Protein AF-0000000087603725 (afdb_homodimer)

Radius of gyration: 31.53 Å; Cα contacts (8 Å, |Δi|>4): 257; chains: 2; bounding box: 58×108×64 Å

Nearest PDB structures (foldseek):
  5szi-assembly1_B  TM=9.537E-01  e=6.091E-03  Homo sapiens
  8qhv-assembly1_0  TM=7.773E-01  e=5.804E+00  Synechocystis sp. PCC 6803
  6zvr-assembly1_C  TM=6.886E-01  e=6.151E+00  Nostoc punctiforme
  8qbr-assembly1_A  TM=5.028E-01  e=5.804E+00  Nostoc punctiforme
  7o40-assembly1_F  TM=4.205E-01  e=6.909E+00  Synechocystis sp. PCC 6803 substr. Kazusa

Solvent-accessible surface area (backbone atoms only — not comparable to full-atom values): 21098 Å² total; per-residue (Å²): 70,57,61,61,72,80,72,57,74,73,56,86,61,66,76,61,80,58,85,64,72,57,81,43,80,45,62,90,81,66,46,65,66,55,46,50,51,50,49,52,47,50,52,51,49,49,51,52,48,54,52,35,51,50,51,47,50,53,38,47,52,38,44,52,49,27,52,52,44,38,53,48,47,54,55,41,49,63,56,66,70,45,56,75,89,78,52,48,72,67,53,55,51,50,46,52,52,45,52,51,53,43,50,52,51,51,51,52,48,48,50,50,54,51,49,52,52,52,49,50,52,52,51,53,50,50,51,51,53,50,53,53,52,56,59,68,68,52,72,79,73,76,57,74,80,71,72,84,67,82,76,65,82,74,69,79,76,69,72,74,61,81,64,38,57,51,60,36,40,52,41,18,72,76,62,73,16,59,29,58,69,124,73,54,60,60,72,81,72,58,75,72,57,86,59,66,76,60,80,59,85,65,72,57,81,42,78,46,61,90,83,67,46,66,66,56,46,51,50,49,49,51,45,50,51,51,50,50,52,51,47,53,52,38,51,50,50,47,50,52,37,47,51,38,44,53,50,27,51,51,45,39,54,50,49,54,56,41,48,62,58,67,70,46,55,75,87,76,53,48,73,67,51,55,51,50,47,52,51,46,52,50,52,44,51,53,51,52,52,53,49,48,51,49,54,51,48,52,52,52,51,52,53,51,52,52,51,49,52,51,54,50,52,53,50,54,60,69,70,49,72,78,72,79,59,78,83,74,73,84,67,82,76,64,80,74,70,80,76,69,71,74,62,80,66,35,64,48,61,37,39,53,41,19,72,77,60,72,17,58,29,57,71,125

InterPro domains:
  IPR022735 bMERB domain [PF12130] (33-130)
  IPR022735 bMERB domain [PS51848] (1-132)
  IPR022735 bMERB domain [SM01203] (7-132)
  IPR040127 BMERB domain-containing protein 1 [PTHR22704] (13-182)

Foldseek 3Di:
DCQVPCPPPPPPPPVPVPPDDDDDSDDPPADPVNVVVVVVLVVVLVVLQVLQVVVVVLVVLLVVLVVVLVVLVVVLVVLVPDPPVRDDPVSVVVNVVSVVVSVVSVVVNVVSVVVNVVSVVVVVVVVVVVVVVVVVPPPPPVPPPCPPDDCPPPPDPPPPPPCPPHRQCVSCPSVVDRPRPD/DCQVPCPPPPPPPPVPVPPDDDDDSDDPPADPVNVVVVVVLVVVLVVLQVLQVVVVVLVVLLVVLVVVLVVLVVVLCVLVVDPPVRHDPVSVVVNVVSVVVSVVSVVVNVVSVVVNVVSVVVVVVVVVVVVVVVVVPPPPPVPPPPPPPDPPPPPDPPPPPPCPVGGQCVSCPSNVDRPRPD

Secondary structure (DSSP, 8-state):
----S------S-------PPPPPSS-TT--HHHHHHHHHHHHHHHHHHHHHHHHHHHHHHHHHHHHHHHHHHHHHHHHHTS-GGG--HHHHHHHHHHHHHHHHHHHHHHHHHHHHHHHHHHHHHHHHHHHHHHHHHS-TT-------------------------GGGGHHHHSS------/----S------S-------PPPPPSS-TT--HHHHHHHHHHHHHHHHHHHHHHHHHHHHHHHHHHHHHHHHHHHHHHHHHTS-GGG--HHHHHHHHHHHHHHHHHHHHHHHHHHHHHHHHHHHHHHHHHHHHHHHHHS-TT-------------------------GGGGHHHHSS------

Sequence (364 aa):
MVFCPTFRKTKSLAVSLSEDDVVSMADSTITVDDIEGELFKIERIRDVLVRRESELRYMMDDIQLCKEITRLKKELHKLVSIPDNDKSNDDRQKEEELLQQIQKLVETRDFLVDDVEFERLREKEEDKEMADFLKSKLPRNLKKTGMPTRRAPTRAQQTSSPITKTGLTLLKECCGFTCSIMMVFCPTFRKTKSLAVSLSEDDVVSMADSTITVDDIEGELFKIERIRDVLVRRESELRYMMDDIQLCKEITRLKKELHKLVSIPDNDKSNDDRQKEEELLQQIQKLVETRDFLVDDVEFERLREKEEDKEMADFLKSKLPRNLKKTGMPTRRAPTRAQQTSSPITKTGLTLLKECCGFTCSIM

Organism: Neolamprologus brichardi (NCBI:txid32507)

Structure (mmCIF, N/CA/C/O backbone):
data_AF-0000000087603725-model_v1
#
loop_
_entity.id
_entity.type
_entity.pdbx_description
1 polymer 'Phosphoinositide-3-kinase, regulatory subunit 6a'
#
loop_
_atom_site.group_PDB
_atom_site.id
_atom_site.type_symbol
_atom_site.label_atom_id
_atom_site.label_alt_id
_atom_site.label_comp_id
_atom_site.label_asym_id
_atom_site.label_entity_id
_atom_site.label_seq_id
_atom_site.pdbx_PDB_ins_code
_atom_site.Cartn_x
_atom_site.Cartn_y
_atom_site.Cartn_z
_atom_site.occupancy
_atom_site.B_iso_or_equiv
_atom_site.auth_seq_id
_atom_site.auth_comp_id
_atom_site.auth_asym_id
_atom_site.auth_atom_id
_atom_site.pdbx_PDB_model_num
ATOM 1 N N . MET A 1 1 ? 10.562 -7.113 -15.094 1 24.16 1 MET A N 1
ATOM 2 C CA . MET A 1 1 ? 9.555 -8.156 -15.234 1 24.16 1 MET A CA 1
ATOM 3 C C . MET A 1 1 ? 9.867 -9.078 -16.406 1 24.16 1 MET A C 1
ATOM 5 O O . MET A 1 1 ? 9.883 -8.633 -17.562 1 24.16 1 MET A O 1
ATOM 9 N N . VAL A 1 2 ? 10.891 -9.797 -16.25 1 29.77 2 VAL A N 1
ATOM 10 C CA . VAL A 1 2 ? 11.109 -10.656 -17.422 1 29.77 2 VAL A CA 1
ATOM 11 C C . VAL A 1 2 ? 9.805 -11.328 -17.812 1 29.77 2 VAL A C 1
ATOM 13 O O . VAL A 1 2 ? 9.266 -12.148 -17.078 1 29.77 2 VAL A O 1
ATOM 16 N N . PHE A 1 3 ? 8.852 -10.453 -18.141 1 34.34 3 PHE A N 1
ATOM 17 C CA . PHE A 1 3 ? 7.754 -11.148 -18.797 1 34.34 3 PHE A CA 1
ATOM 18 C C . PHE A 1 3 ? 8.273 -12.18 -19.797 1 34.34 3 PHE A C 1
ATOM 20 O O . PHE A 1 3 ? 9.156 -11.875 -20.609 1 34.34 3 PHE A O 1
ATOM 27 N N . CYS A 1 4 ? 8.625 -13.219 -19.281 1 34.03 4 CYS A N 1
ATOM 28 C CA . CYS A 1 4 ? 8.891 -14.25 -20.281 1 34.03 4 CYS A CA 1
ATOM 29 C C . CYS A 1 4 ? 8.18 -13.945 -21.594 1 34.03 4 CYS A C 1
ATOM 31 O O . CYS A 1 4 ? 7.004 -13.57 -21.594 1 34.03 4 CYS A O 1
ATOM 33 N N . PRO A 1 5 ? 8.984 -13.484 -22.703 1 35 5 PRO A N 1
ATOM 34 C CA . PRO A 1 5 ? 8.359 -13.367 -24.016 1 35 5 PRO A CA 1
ATOM 35 C C . PRO A 1 5 ? 7 -14.055 -24.094 1 35 5 PRO A C 1
ATOM 37 O O . PRO A 1 5 ? 6.578 -14.703 -23.125 1 35 5 PRO A O 1
ATOM 40 N N . THR A 1 6 ? 6.785 -14.867 -25.328 1 35.81 6 THR A N 1
ATOM 41 C CA . THR A 1 6 ? 5.695 -15.539 -26.016 1 35.81 6 THR A CA 1
ATOM 42 C C . THR A 1 6 ? 5.043 -16.578 -25.109 1 35.81 6 THR A C 1
ATOM 44 O O . THR A 1 6 ? 5.594 -17.672 -24.906 1 35.81 6 THR A O 1
ATOM 47 N N . PHE A 1 7 ? 4.777 -16.25 -23.953 1 41.78 7 PHE A N 1
ATOM 48 C CA . PHE A 1 7 ? 3.812 -17.188 -23.391 1 41.78 7 PHE A CA 1
ATOM 49 C C . PHE A 1 7 ? 2.83 -17.656 -24.453 1 41.78 7 PHE A C 1
ATOM 51 O O . PHE A 1 7 ? 1.936 -16.906 -24.844 1 41.78 7 PHE A O 1
ATOM 58 N N . ARG A 1 8 ? 3.4 -17.984 -25.547 1 35.56 8 ARG A N 1
ATOM 59 C CA . ARG A 1 8 ? 2.578 -18.578 -26.594 1 35.56 8 ARG A CA 1
ATOM 60 C C . ARG A 1 8 ? 1.355 -19.266 -26 1 35.56 8 ARG A C 1
ATOM 62 O O . ARG A 1 8 ? 1.44 -19.891 -24.938 1 35.56 8 ARG A O 1
ATOM 69 N N . LYS A 1 9 ? 0.173 -18.625 -26.203 1 40.72 9 LYS A N 1
ATOM 70 C CA . LYS A 1 9 ? -1.062 -19.406 -26.234 1 40.72 9 LYS A CA 1
ATOM 71 C C . LYS A 1 9 ? -0.769 -20.891 -26.422 1 40.72 9 LYS A C 1
ATOM 73 O O . LYS A 1 9 ? -0.28 -21.312 -27.469 1 40.72 9 LYS A O 1
ATOM 78 N N . THR A 1 10 ? -0.183 -21.562 -25.578 1 38.34 10 THR A N 1
ATOM 79 C CA . THR A 1 10 ? -0.419 -23 -25.766 1 38.34 10 THR A CA 1
ATOM 80 C C . THR A 1 10 ? -1.845 -23.25 -26.234 1 38.34 10 THR A C 1
ATOM 82 O O . THR A 1 10 ? -2.783 -23.266 -25.438 1 38.34 10 THR A O 1
ATOM 85 N N . LYS A 1 11 ? -2.391 -22.453 -27.234 1 38.5 11 LYS A N 1
ATOM 86 C CA . LYS A 1 11 ? -3.588 -23 -27.875 1 38.5 11 LYS A CA 1
ATOM 87 C C . LYS A 1 11 ? -3.65 -24.516 -27.719 1 38.5 11 LYS A C 1
ATOM 89 O O . LYS A 1 11 ? -2.688 -25.141 -27.266 1 38.5 11 LYS A O 1
ATOM 94 N N . SER A 1 12 ? -4.254 -25.234 -28.891 1 33.41 12 SER A N 1
ATOM 95 C CA . SER A 1 12 ? -4.633 -26.609 -29.141 1 33.41 12 SER A CA 1
ATOM 96 C C . SER A 1 12 ? -3.461 -27.562 -28.906 1 33.41 12 SER A C 1
ATOM 98 O O . SER A 1 12 ? -2.869 -28.078 -29.859 1 33.41 12 SER A O 1
ATOM 100 N N . LEU A 1 13 ? -2.473 -27.203 -28.344 1 36.53 13 LEU A N 1
ATOM 101 C CA . LEU A 1 13 ? -1.409 -28.203 -28.312 1 36.53 13 LEU A CA 1
ATOM 102 C C . LEU A 1 13 ? -1.958 -29.578 -27.938 1 36.53 13 LEU A C 1
ATOM 104 O O . LEU A 1 13 ? -2.674 -29.703 -26.953 1 36.53 13 LEU A O 1
ATOM 108 N N . ALA A 1 14 ? -2.141 -30.453 -28.844 1 40.38 14 ALA A N 1
ATOM 109 C CA . ALA A 1 14 ? -1.984 -31.891 -28.609 1 40.38 14 ALA A CA 1
ATOM 110 C C . ALA A 1 14 ? -1.192 -32.156 -27.344 1 40.38 14 ALA A C 1
ATOM 112 O O . ALA A 1 14 ? -0.082 -31.641 -27.172 1 40.38 14 ALA A O 1
ATOM 113 N N . VAL A 1 15 ? -1.871 -32.031 -26.125 1 49.88 15 VAL A N 1
ATOM 114 C CA . VAL A 1 15 ? -1.183 -32.625 -24.984 1 49.88 15 VAL A CA 1
ATOM 115 C C . VAL A 1 15 ? 0.012 -33.438 -25.484 1 49.88 15 VAL A C 1
ATOM 117 O O . VAL A 1 15 ? -0.159 -34.5 -26.078 1 49.88 15 VAL A O 1
ATOM 120 N N . SER A 1 16 ? 0.858 -32.781 -26.344 1 47.28 16 SER A N 1
ATOM 121 C CA . SER A 1 16 ? 2.014 -33.625 -26.672 1 47.28 16 SER A CA 1
ATOM 122 C C . SER A 1 16 ? 2.41 -34.5 -25.484 1 47.28 16 SER A C 1
ATOM 124 O O . SER A 1 16 ? 2.596 -34 -24.375 1 47.28 16 SER A O 1
ATOM 126 N N . LEU A 1 17 ? 1.828 -35.562 -25.406 1 52.41 17 LEU A N 1
ATOM 127 C CA . LEU A 1 17 ? 2.166 -36.625 -24.469 1 52.41 17 LEU A CA 1
ATOM 128 C C . LEU A 1 17 ? 3.652 -36.594 -24.141 1 52.41 17 LEU A C 1
ATOM 130 O O . LEU A 1 17 ? 4.203 -37.625 -23.688 1 52.41 17 LEU A O 1
ATOM 134 N N . SER A 1 18 ? 4.352 -35.5 -24.734 1 52.53 18 SER A N 1
ATOM 135 C CA . SER A 1 18 ? 5.758 -35.594 -24.359 1 52.53 18 SER A CA 1
ATOM 136 C C . SER A 1 18 ? 5.941 -35.375 -22.859 1 52.53 18 SER A C 1
ATOM 138 O O . SER A 1 18 ? 5.145 -34.656 -22.234 1 52.53 18 SER A O 1
ATOM 140 N N . GLU A 1 19 ? 6.582 -36.281 -22.156 1 52.47 19 GLU A N 1
ATOM 141 C CA . GLU A 1 19 ? 6.973 -36.281 -20.75 1 52.47 19 GLU A CA 1
ATOM 142 C C . GLU A 1 19 ? 7.562 -34.938 -20.344 1 52.47 19 GLU A C 1
ATOM 144 O O . GLU A 1 19 ? 8.031 -34.781 -19.219 1 52.47 19 GLU A O 1
ATOM 149 N N . ASP A 1 20 ? 7.578 -34.031 -21.312 1 56.91 20 ASP A N 1
ATOM 150 C CA . ASP A 1 20 ? 8.383 -32.875 -20.969 1 56.91 20 ASP A CA 1
ATOM 151 C C . ASP A 1 20 ? 7.672 -32 -19.938 1 56.91 20 ASP A C 1
ATOM 153 O O . ASP A 1 20 ? 6.441 -31.922 -19.922 1 56.91 20 ASP A O 1
ATOM 157 N N . ASP A 1 21 ? 8.406 -31.641 -18.891 1 59.25 21 ASP A N 1
ATOM 158 C CA . ASP A 1 21 ? 8.023 -30.781 -17.781 1 59.25 21 ASP A CA 1
ATOM 159 C C . ASP A 1 21 ? 7.449 -29.453 -18.281 1 59.25 21 ASP A C 1
ATOM 161 O O . ASP A 1 21 ? 7.949 -28.891 -19.25 1 59.25 21 ASP A O 1
ATOM 165 N N . VAL A 1 22 ? 6.195 -29.172 -18 1 67.94 22 VAL A N 1
ATOM 166 C CA . VAL A 1 22 ? 5.59 -27.875 -18.297 1 67.94 22 VAL A CA 1
ATOM 167 C C . VAL A 1 22 ? 6.402 -26.75 -17.656 1 67.94 22 VAL A C 1
ATOM 169 O O . VAL A 1 22 ? 6.672 -26.797 -16.453 1 67.94 22 VAL A O 1
ATOM 172 N N . VAL A 1 23 ? 6.992 -25.797 -18.469 1 67.81 23 VAL A N 1
ATOM 173 C CA . VAL A 1 23 ? 7.84 -24.703 -17.984 1 67.81 23 VAL A CA 1
ATOM 174 C C . VAL A 1 23 ? 6.969 -23.578 -17.438 1 67.81 23 VAL A C 1
ATOM 176 O O . VAL A 1 23 ? 6.039 -23.125 -18.109 1 67.81 23 VAL A O 1
ATOM 179 N N . SER A 1 24 ? 7.121 -23.25 -16.234 1 72.25 24 SER A N 1
ATOM 180 C CA . SER A 1 24 ? 6.387 -22.203 -15.539 1 72.25 24 SER A CA 1
ATOM 181 C C . SER A 1 24 ? 6.816 -20.812 -16.016 1 72.25 24 SER A C 1
ATOM 183 O O . SER A 1 24 ? 7.895 -20.656 -16.594 1 72.25 24 SER A O 1
ATOM 185 N N . MET A 1 25 ? 5.855 -19.797 -15.969 1 70.62 25 MET A N 1
ATOM 186 C CA . MET A 1 25 ? 6.133 -18.391 -16.234 1 70.62 25 MET A CA 1
ATOM 187 C C . MET A 1 25 ? 7.297 -17.891 -15.383 1 70.62 25 MET A C 1
ATOM 189 O O . MET A 1 25 ? 8 -16.953 -15.773 1 70.62 25 MET A O 1
ATOM 193 N N . ALA A 1 26 ? 7.496 -18.5 -14.219 1 68.31 26 ALA A N 1
ATOM 194 C CA . ALA A 1 26 ? 8.594 -18.141 -13.328 1 68.31 26 ALA A CA 1
ATOM 195 C C . ALA A 1 26 ? 9.914 -18.719 -13.82 1 68.31 26 ALA A C 1
ATOM 197 O O . ALA A 1 26 ? 9.93 -19.703 -14.562 1 68.31 26 ALA A O 1
ATOM 198 N N . ASP A 1 27 ? 11.008 -17.859 -13.625 1 65.19 27 ASP A N 1
ATOM 199 C CA . ASP A 1 27 ? 12.328 -18.453 -13.836 1 65.19 27 ASP A CA 1
ATOM 200 C C . ASP A 1 27 ? 12.43 -19.828 -13.156 1 65.19 27 ASP A C 1
ATOM 202 O O . ASP A 1 27 ? 11.828 -20.047 -12.109 1 65.19 27 ASP A O 1
ATOM 206 N N . SER A 1 28 ? 12.992 -20.703 -13.805 1 70.06 28 SER A N 1
ATOM 207 C CA . SER A 1 28 ? 13.047 -22.094 -13.383 1 70.06 28 SER A CA 1
ATOM 208 C C . SER A 1 28 ? 13.625 -22.219 -11.984 1 70.06 28 SER A C 1
ATOM 210 O O . SER A 1 28 ? 13.391 -23.219 -11.297 1 70.06 28 SER A O 1
ATOM 212 N N . THR A 1 29 ? 14.258 -21.172 -11.461 1 78.5 29 THR A N 1
ATOM 213 C CA . THR A 1 29 ? 14.945 -21.312 -10.18 1 78.5 29 THR A CA 1
ATOM 214 C C . THR A 1 29 ? 14.094 -20.719 -9.055 1 78.5 29 THR A C 1
ATOM 216 O O . THR A 1 29 ? 14.375 -20.953 -7.875 1 78.5 29 THR A O 1
ATOM 219 N N . ILE A 1 30 ? 12.992 -20.109 -9.391 1 80.56 30 ILE A N 1
ATOM 220 C CA . ILE A 1 30 ? 12.195 -19.453 -8.352 1 80.56 30 ILE A CA 1
ATOM 221 C C . ILE A 1 30 ? 11.234 -20.453 -7.73 1 80.56 30 ILE A C 1
ATOM 223 O O . ILE A 1 30 ? 10.516 -21.172 -8.445 1 80.56 30 ILE A O 1
ATOM 227 N N . THR A 1 31 ? 11.289 -20.578 -6.445 1 88.94 31 THR A N 1
ATOM 228 C CA . THR A 1 31 ? 10.406 -21.5 -5.73 1 88.94 31 THR A CA 1
ATOM 229 C C . THR A 1 31 ? 9.227 -20.75 -5.121 1 88.94 31 THR A C 1
ATOM 231 O O . THR A 1 31 ? 9.242 -19.516 -5.043 1 88.94 31 THR A O 1
ATOM 234 N N . VAL A 1 32 ? 8.289 -21.5 -4.68 1 89.69 32 VAL A N 1
ATOM 235 C CA . VAL A 1 32 ? 7.129 -20.922 -4.012 1 89.69 32 VAL A CA 1
ATOM 236 C C . VAL A 1 32 ? 7.566 -20.219 -2.727 1 89.69 32 VAL A C 1
ATOM 238 O O . VAL A 1 32 ? 7.059 -19.156 -2.393 1 89.69 32 VAL A O 1
ATOM 241 N N . ASP A 1 33 ? 8.523 -20.844 -2.146 1 88.69 33 ASP A N 1
ATOM 242 C CA . ASP A 1 33 ? 9.039 -20.25 -0.914 1 88.69 33 ASP A CA 1
ATOM 243 C C . ASP A 1 33 ? 9.664 -18.875 -1.18 1 88.69 33 ASP A C 1
ATOM 245 O O . ASP A 1 33 ? 9.523 -17.953 -0.375 1 88.69 33 ASP A O 1
ATOM 249 N N . ASP A 1 34 ? 10.336 -18.828 -2.227 1 84 34 ASP A N 1
ATOM 250 C CA . ASP A 1 34 ? 10.922 -17.547 -2.615 1 84 34 ASP A CA 1
ATOM 251 C C . ASP A 1 34 ? 9.844 -16.5 -2.838 1 84 34 ASP A C 1
ATOM 253 O O . ASP A 1 34 ? 9.984 -15.344 -2.404 1 84 34 ASP A O 1
ATOM 257 N N . ILE A 1 35 ? 8.812 -16.875 -3.498 1 90.56 35 ILE A N 1
ATOM 258 C CA . ILE A 1 35 ? 7.715 -15.969 -3.816 1 90.56 35 ILE A CA 1
ATOM 259 C C . ILE A 1 35 ? 7.031 -15.516 -2.529 1 90.56 35 ILE A C 1
ATOM 261 O O . ILE A 1 35 ? 6.766 -14.328 -2.348 1 90.56 35 ILE A O 1
ATOM 265 N N . GLU A 1 36 ? 6.824 -16.469 -1.629 1 91.31 36 GLU A N 1
ATOM 266 C CA . GLU A 1 36 ? 6.203 -16.141 -0.347 1 91.31 36 GLU A CA 1
ATOM 267 C C . GLU A 1 36 ? 7.07 -15.188 0.464 1 91.31 36 GLU A C 1
ATOM 269 O O . GLU A 1 36 ? 6.555 -14.305 1.147 1 91.31 36 GLU A O 1
ATOM 274 N N . GLY A 1 37 ? 8.344 -15.445 0.374 1 83.38 37 GLY A N 1
ATOM 275 C CA . GLY A 1 37 ? 9.25 -14.523 1.033 1 83.38 37 GLY A CA 1
ATOM 276 C C . GLY A 1 37 ? 9.148 -13.102 0.501 1 83.38 37 GLY A C 1
ATOM 277 O O . GLY A 1 37 ? 9.117 -12.148 1.276 1 83.38 37 GLY A O 1
ATOM 278 N N . GLU A 1 38 ? 9.086 -13.016 -0.715 1 83.56 38 GLU A N 1
ATOM 279 C CA . GLU A 1 38 ? 8.961 -11.703 -1.327 1 83.56 38 GLU A CA 1
ATOM 280 C C . GLU A 1 38 ? 7.617 -11.062 -0.982 1 83.56 38 GLU A C 1
ATOM 282 O O . GLU A 1 38 ? 7.543 -9.852 -0.733 1 83.56 38 GLU A O 1
ATOM 287 N N . LEU A 1 39 ? 6.613 -11.844 -0.953 1 89.38 39 LEU A N 1
ATOM 288 C CA . LEU A 1 39 ? 5.289 -11.344 -0.594 1 89.38 39 LEU A CA 1
ATOM 289 C C . LEU A 1 39 ? 5.27 -10.836 0.843 1 89.38 39 LEU A C 1
ATOM 291 O O . LEU A 1 39 ? 4.633 -9.82 1.139 1 89.38 39 LEU A O 1
ATOM 295 N N . PHE A 1 40 ? 5.973 -11.531 1.633 1 85.81 40 PHE A N 1
ATOM 296 C CA . PHE A 1 40 ? 6.078 -11.102 3.023 1 85.81 40 PHE A CA 1
ATOM 297 C C . PHE A 1 40 ? 6.762 -9.742 3.123 1 85.81 40 PHE A C 1
ATOM 299 O O . PHE A 1 40 ? 6.312 -8.875 3.873 1 85.81 40 PHE A O 1
ATOM 306 N N . LYS A 1 41 ? 7.762 -9.594 2.389 1 83.19 41 LYS A N 1
ATOM 307 C CA . LYS A 1 41 ? 8.461 -8.312 2.379 1 83.19 41 LYS A CA 1
ATOM 308 C C . LYS A 1 41 ? 7.559 -7.199 1.866 1 83.19 41 LYS A C 1
ATOM 310 O O . LYS A 1 41 ? 7.555 -6.094 2.414 1 83.19 41 LYS A O 1
ATOM 315 N N . ILE A 1 42 ? 6.863 -7.453 0.804 1 84.75 42 ILE A N 1
ATOM 316 C CA . ILE A 1 42 ? 5.949 -6.477 0.231 1 84.75 42 ILE A CA 1
ATOM 317 C C . ILE A 1 42 ? 4.922 -6.055 1.281 1 84.75 42 ILE A C 1
ATOM 319 O O . ILE A 1 42 ? 4.645 -4.863 1.445 1 84.75 42 ILE A O 1
ATOM 323 N N . GLU A 1 43 ? 4.441 -7.012 2.035 1 88.12 43 GLU A N 1
ATOM 324 C CA . GLU A 1 43 ? 3.461 -6.719 3.076 1 88.12 43 GLU A CA 1
ATOM 325 C C . GLU A 1 43 ? 4.055 -5.824 4.16 1 88.12 43 GLU A C 1
ATOM 327 O O . GLU A 1 43 ? 3.396 -4.898 4.637 1 88.12 43 GLU A O 1
ATOM 332 N N . ARG A 1 44 ? 5.219 -6.062 4.488 1 83.44 44 ARG A N 1
ATOM 333 C CA . ARG A 1 44 ? 5.875 -5.25 5.508 1 83.44 44 ARG A CA 1
ATOM 334 C C . ARG A 1 44 ? 6.07 -3.818 5.023 1 83.44 44 ARG A C 1
ATOM 336 O O . ARG A 1 44 ? 5.84 -2.867 5.773 1 83.44 44 ARG A O 1
ATOM 343 N N . ILE A 1 45 ? 6.527 -3.756 3.828 1 84.06 45 ILE A N 1
ATOM 344 C CA . ILE A 1 45 ? 6.734 -2.428 3.266 1 84.06 45 ILE A CA 1
ATOM 345 C C . ILE A 1 45 ? 5.406 -1.682 3.191 1 84.06 45 ILE A C 1
ATOM 347 O O . ILE A 1 45 ? 5.336 -0.493 3.51 1 84.06 45 ILE A O 1
ATOM 351 N N . ARG A 1 46 ? 4.41 -2.363 2.783 1 88.81 46 ARG A N 1
ATOM 352 C CA . ARG A 1 46 ? 3.084 -1.759 2.709 1 88.81 46 ARG A CA 1
ATOM 353 C C . ARG A 1 46 ? 2.65 -1.221 4.07 1 88.81 46 ARG A C 1
ATOM 355 O O . ARG A 1 46 ? 2.088 -0.128 4.16 1 88.81 46 ARG A O 1
ATOM 362 N N . ASP A 1 47 ? 2.928 -1.979 5.074 1 86.25 47 ASP A N 1
ATOM 363 C CA . ASP A 1 47 ? 2.568 -1.557 6.426 1 86.25 47 ASP A CA 1
ATOM 364 C C . ASP A 1 47 ? 3.287 -0.265 6.809 1 86.25 47 ASP A C 1
ATOM 366 O O . ASP A 1 47 ? 2.68 0.648 7.367 1 86.25 47 ASP A O 1
ATOM 370 N N . VAL A 1 48 ? 4.48 -0.214 6.496 1 84.44 48 VAL A N 1
ATOM 371 C CA . VAL A 1 48 ? 5.281 0.963 6.82 1 84.44 48 VAL A CA 1
ATOM 372 C C . VAL A 1 48 ? 4.766 2.17 6.043 1 84.44 48 VAL A C 1
ATOM 374 O O . VAL A 1 48 ? 4.684 3.275 6.582 1 84.44 48 VAL A O 1
ATOM 377 N N . LEU A 1 49 ? 4.438 1.923 4.844 1 86.69 49 LEU A N 1
ATOM 378 C CA . LEU A 1 49 ? 3.941 3.016 4.012 1 86.69 49 LEU A CA 1
ATOM 379 C C . LEU A 1 49 ? 2.613 3.543 4.543 1 86.69 49 LEU A C 1
ATOM 381 O O . LEU A 1 49 ? 2.391 4.754 4.582 1 86.69 49 LEU A O 1
ATOM 385 N N . VAL A 1 50 ? 1.717 2.627 5 1 92.06 50 VAL A N 1
ATOM 386 C CA . VAL A 1 50 ? 0.429 3.021 5.562 1 92.06 50 VAL A CA 1
ATOM 387 C C . VAL A 1 50 ? 0.65 3.861 6.816 1 92.06 50 VAL A C 1
ATOM 389 O O . VAL A 1 50 ? -0.015 4.883 7.012 1 92.06 50 VAL A O 1
ATOM 392 N N . A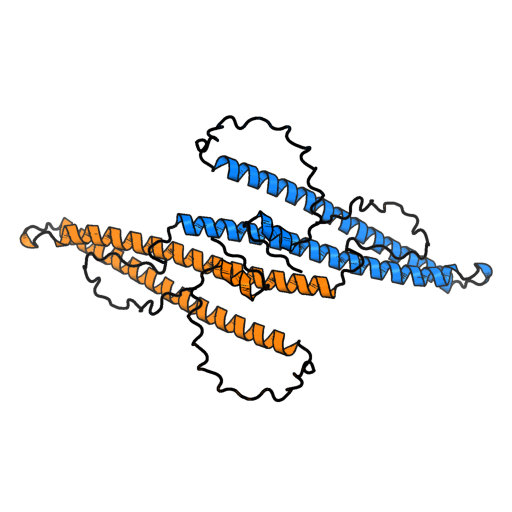RG A 1 51 ? 1.589 3.492 7.598 1 89.19 51 ARG A N 1
ATOM 393 C CA . ARG A 1 51 ? 1.912 4.223 8.82 1 89.19 51 ARG A CA 1
ATOM 394 C C . ARG A 1 51 ? 2.467 5.605 8.5 1 89.19 51 ARG A C 1
ATOM 396 O O . ARG A 1 51 ? 2.045 6.602 9.086 1 89.19 51 ARG A O 1
ATOM 403 N N . ARG A 1 52 ? 3.371 5.633 7.562 1 88.12 52 ARG A N 1
ATOM 404 C CA . ARG A 1 52 ? 3.957 6.91 7.172 1 88.12 52 ARG A CA 1
ATOM 405 C C . ARG A 1 52 ? 2.906 7.828 6.551 1 88.12 52 ARG A C 1
ATOM 407 O O . ARG A 1 52 ? 2.902 9.031 6.801 1 88.12 52 ARG A O 1
ATOM 414 N N . GLU A 1 53 ? 2.064 7.254 5.738 1 91.38 53 GLU A N 1
ATOM 415 C CA . GLU A 1 53 ? 0.98 8.031 5.145 1 91.38 53 GLU A CA 1
ATOM 416 C C . GLU A 1 53 ? 0.1 8.664 6.219 1 91.38 53 GLU A C 1
ATOM 418 O O . GLU A 1 53 ? -0.255 9.836 6.121 1 91.38 53 GLU A O 1
ATOM 423 N N . SER A 1 54 ? -0.196 7.859 7.184 1 91.81 54 SER A N 1
ATOM 424 C CA . SER A 1 54 ? -1.01 8.359 8.289 1 91.81 54 SER A CA 1
ATOM 425 C C . SER A 1 54 ? -0.304 9.492 9.023 1 91.81 54 SER A C 1
ATOM 427 O O . SER A 1 54 ? -0.919 10.516 9.336 1 91.81 54 SER A O 1
ATOM 429 N N . GLU A 1 55 ? 0.917 9.312 9.258 1 89.44 55 GLU A N 1
ATOM 430 C CA . GLU A 1 55 ? 1.713 10.336 9.93 1 89.44 55 GLU A CA 1
ATOM 431 C C . GLU A 1 55 ? 1.688 11.648 9.148 1 89.44 55 GLU A C 1
ATOM 433 O O . GLU A 1 55 ? 1.499 12.719 9.727 1 89.44 55 GLU A O 1
ATOM 438 N N . LEU A 1 56 ? 1.903 11.492 7.898 1 89.88 56 LEU A N 1
ATOM 439 C CA . LEU A 1 56 ? 1.93 12.672 7.039 1 89.88 56 LEU A CA 1
ATOM 440 C C . LEU A 1 56 ? 0.572 13.367 7.027 1 89.88 56 LEU A C 1
ATOM 442 O O . LEU A 1 56 ? 0.5 14.602 7.066 1 89.88 56 LEU A O 1
ATOM 446 N N . ARG A 1 57 ? -0.5 12.594 7.047 1 94.5 57 ARG A N 1
ATOM 447 C CA . ARG A 1 57 ? -1.841 13.172 7.07 1 94.5 57 ARG A CA 1
ATOM 448 C C . ARG A 1 57 ? -2.094 13.914 8.383 1 94.5 57 ARG A C 1
ATOM 450 O O . ARG A 1 57 ? -2.678 15 8.383 1 94.5 57 ARG A O 1
ATOM 457 N N . TYR A 1 58 ? -1.666 13.297 9.461 1 92.31 58 TYR A N 1
ATOM 458 C CA . TYR A 1 58 ? -1.769 13.969 10.75 1 92.31 58 TYR A CA 1
ATOM 459 C C . TYR A 1 58 ? -0.977 15.273 10.758 1 92.31 58 TYR A C 1
ATOM 461 O O . TYR A 1 58 ? -1.436 16.281 11.289 1 92.31 58 TYR A O 1
ATOM 469 N N . MET A 1 59 ? 0.206 15.242 10.148 1 89.69 59 MET A N 1
ATOM 470 C CA . MET A 1 59 ? 1.049 16.438 10.086 1 89.69 59 MET A CA 1
ATOM 471 C C . MET A 1 59 ? 0.377 17.531 9.273 1 89.69 59 MET A C 1
ATOM 473 O O . MET A 1 59 ? 0.405 18.703 9.656 1 89.69 59 MET A O 1
ATOM 477 N N . MET A 1 60 ? -0.209 17.125 8.203 1 92.81 60 MET A N 1
ATOM 478 C CA . MET A 1 60 ? -0.906 18.094 7.348 1 92.81 60 MET A CA 1
ATOM 479 C C . MET A 1 60 ? -2.039 18.766 8.109 1 92.81 60 MET A C 1
ATOM 481 O O . MET A 1 60 ? -2.148 20 8.094 1 92.81 60 MET A O 1
ATOM 485 N N . ASP A 1 61 ? -2.842 17.969 8.781 1 94.38 61 ASP A N 1
ATOM 486 C CA . ASP A 1 61 ? -3.961 18.516 9.555 1 94.38 61 ASP A CA 1
ATOM 487 C C . ASP A 1 61 ? -3.473 19.438 10.664 1 94.38 61 ASP A C 1
ATOM 489 O O . ASP A 1 61 ? -4.047 20.5 10.883 1 94.38 61 ASP A O 1
ATOM 493 N N . ASP A 1 62 ? -2.42 19.094 11.32 1 92.56 62 ASP A N 1
ATOM 494 C CA . ASP A 1 62 ? -1.866 19.906 12.398 1 92.56 62 ASP A CA 1
ATOM 495 C C . ASP A 1 62 ? -1.399 21.266 11.883 1 92.56 62 ASP A C 1
ATOM 497 O O . ASP A 1 62 ? -1.658 22.297 12.508 1 92.56 62 ASP A O 1
ATOM 501 N N . ILE A 1 63 ? -0.66 21.219 10.812 1 91.94 63 ILE A N 1
ATOM 502 C CA . ILE A 1 63 ? -0.164 22.453 10.227 1 91.94 63 ILE A CA 1
ATOM 503 C C . ILE A 1 63 ? -1.335 23.391 9.914 1 91.94 63 ILE A C 1
ATOM 505 O O . ILE A 1 63 ? -1.291 24.578 10.234 1 91.94 63 ILE A O 1
ATOM 509 N N . GLN A 1 64 ? -2.377 22.781 9.367 1 93.25 64 GLN A N 1
ATOM 510 C CA . GLN A 1 64 ? -3.539 23.594 9 1 93.25 64 GLN A CA 1
ATOM 511 C C . GLN A 1 64 ? -4.227 24.156 10.234 1 93.25 64 GLN A C 1
ATOM 513 O O . GLN A 1 64 ? -4.602 25.344 10.25 1 93.25 64 GLN A O 1
ATOM 518 N N . LEU A 1 65 ? -4.352 23.344 11.219 1 92.5 65 LEU A N 1
ATOM 519 C CA . LEU A 1 65 ? -4.949 23.812 12.469 1 92.5 65 LEU A CA 1
ATOM 520 C C . LEU A 1 65 ? -4.102 24.906 13.102 1 92.5 65 LEU A C 1
ATOM 522 O O . LEU A 1 65 ? -4.629 25.922 13.547 1 92.5 65 LEU A O 1
ATOM 526 N N . CYS A 1 66 ? -2.803 24.734 13.109 1 88.62 66 CYS A N 1
ATOM 527 C CA . CYS A 1 66 ? -1.9 25.734 13.688 1 88.62 66 CYS A CA 1
ATOM 528 C C . CYS A 1 66 ? -1.998 27.047 12.938 1 88.62 66 CYS A C 1
ATOM 530 O O . CYS A 1 66 ? -2.025 28.125 13.555 1 88.62 66 CYS A O 1
ATOM 532 N N . LYS A 1 67 ? -2.055 26.984 11.672 1 91.94 67 LYS A N 1
ATOM 533 C CA . LYS A 1 67 ? -2.188 28.188 10.859 1 91.94 67 LYS A CA 1
ATOM 534 C C . LYS A 1 67 ? -3.488 28.922 11.164 1 91.94 67 LYS A C 1
ATOM 536 O O . LYS A 1 67 ? -3.494 30.141 11.336 1 91.94 67 LYS A O 1
ATOM 541 N N . GLU A 1 68 ? -4.516 28.141 11.25 1 93.38 68 GLU A N 1
ATOM 542 C CA . GLU A 1 68 ? -5.816 28.75 11.516 1 93.38 68 GLU A CA 1
ATOM 543 C C . GLU A 1 68 ? -5.871 29.359 12.906 1 93.38 68 GLU A C 1
ATOM 545 O O . GLU A 1 68 ? -6.371 30.469 13.086 1 93.38 68 GLU A O 1
ATOM 550 N N . ILE A 1 69 ? -5.312 28.75 13.898 1 93 69 ILE A N 1
ATOM 551 C CA . ILE A 1 69 ? -5.281 29.25 15.266 1 93 69 ILE A CA 1
ATOM 552 C C . ILE A 1 69 ? -4.453 30.531 15.32 1 93 69 ILE A C 1
ATOM 554 O O . ILE A 1 69 ? -4.863 31.531 15.93 1 93 69 ILE A O 1
ATOM 558 N N . THR A 1 70 ? -3.324 30.547 14.625 1 91.62 70 THR A N 1
ATOM 559 C CA . THR A 1 70 ? -2.457 31.719 14.586 1 91.62 70 THR A CA 1
ATOM 560 C C . THR A 1 70 ? -3.178 32.906 13.953 1 91.62 70 THR A C 1
ATOM 562 O O . THR A 1 70 ? -3.096 34.031 14.461 1 91.62 70 THR A O 1
ATOM 565 N N . ARG A 1 71 ? -3.908 32.625 12.891 1 94.06 71 ARG A N 1
ATOM 566 C CA . ARG A 1 71 ? -4.66 33.656 12.211 1 94.06 71 ARG A CA 1
ATOM 567 C C . ARG A 1 71 ? -5.715 34.281 13.133 1 94.06 71 ARG A C 1
ATOM 569 O O . ARG A 1 71 ? -5.82 35.5 13.242 1 94.06 71 ARG A O 1
ATOM 576 N N . LEU A 1 72 ? -6.441 33.5 13.828 1 93.94 72 LEU A N 1
ATOM 577 C CA . LEU A 1 72 ? -7.496 33.969 14.719 1 93.94 72 LEU A CA 1
ATOM 578 C C . LEU A 1 72 ? -6.91 34.656 15.938 1 93.94 72 LEU A C 1
ATOM 580 O O . LEU A 1 72 ? -7.469 35.656 16.422 1 93.94 72 LEU A O 1
ATOM 584 N N . LYS A 1 73 ? -5.781 34.188 16.406 1 92.12 73 LYS A N 1
ATOM 585 C CA . LYS A 1 73 ? -5.105 34.844 17.531 1 92.12 73 LYS A CA 1
ATOM 586 C C . LYS A 1 73 ? -4.664 36.25 17.172 1 92.12 73 LYS A C 1
ATOM 588 O O . LYS A 1 73 ? -4.777 37.156 17.984 1 92.12 73 LYS A O 1
ATOM 593 N N . LYS A 1 74 ? -4.168 36.438 15.914 1 93.06 74 LYS A N 1
ATOM 594 C CA . LYS A 1 74 ? -3.77 37.75 15.453 1 93.06 74 LYS A CA 1
ATOM 595 C C . LYS A 1 74 ? -4.961 38.719 15.422 1 93.06 74 LYS A C 1
ATOM 597 O O . LYS A 1 74 ? -4.855 39.844 15.859 1 93.06 74 LYS A O 1
ATOM 602 N N . GLU A 1 75 ? -6.059 38.156 14.945 1 93.19 75 GLU A N 1
ATOM 603 C CA . GLU A 1 75 ? -7.273 38.969 14.906 1 93.19 75 GLU A CA 1
ATOM 604 C C . GLU A 1 75 ? -7.738 39.312 16.312 1 93.19 75 GLU A C 1
ATOM 606 O O . GLU A 1 75 ? -8.148 40.469 16.562 1 93.19 75 GLU A O 1
ATOM 611 N N . LEU A 1 76 ? -7.664 38.406 17.203 1 93.75 76 LEU A N 1
ATOM 612 C CA . LEU A 1 76 ? -8.055 38.625 18.578 1 93.75 76 LEU A CA 1
ATOM 613 C C . LEU A 1 76 ? -7.148 39.656 19.234 1 93.75 76 LEU A C 1
ATOM 615 O O . LEU A 1 76 ? -7.625 40.562 19.953 1 93.75 76 LEU A O 1
ATOM 619 N N . HIS A 1 77 ? -5.883 39.594 18.938 1 91.56 77 HIS A N 1
ATOM 620 C CA . HIS A 1 77 ? -4.914 40.5 19.531 1 91.56 77 HIS A CA 1
ATOM 621 C C . HIS A 1 77 ? -5.199 41.938 19.109 1 91.56 77 HIS A C 1
ATOM 623 O O . HIS A 1 77 ? -5.078 42.875 19.906 1 91.56 77 HIS A O 1
ATOM 629 N N . LYS A 1 78 ? -5.656 42.156 17.812 1 91.5 78 LYS A N 1
ATOM 630 C CA . LYS A 1 78 ? -6.012 43.469 17.344 1 91.5 78 LYS A CA 1
ATOM 631 C C . LYS A 1 78 ? -7.18 44.062 18.141 1 91.5 78 LYS A C 1
ATOM 633 O O . LYS A 1 78 ? -7.195 45.25 18.453 1 91.5 78 LYS A O 1
ATOM 638 N N . LEU A 1 79 ? -8.078 43.188 18.562 1 90.88 79 LEU A N 1
ATOM 639 C CA . LEU A 1 79 ? -9.266 43.625 19.297 1 90.88 79 LEU A CA 1
ATOM 640 C C . LEU A 1 79 ? -8.945 43.875 20.766 1 90.88 79 LEU A C 1
ATOM 642 O O . LEU A 1 79 ? -9.438 44.812 21.359 1 90.88 79 LEU A O 1
ATOM 646 N N . VAL A 1 80 ? -8.07 43.031 21.266 1 89.44 80 VAL A N 1
ATOM 647 C CA . VAL A 1 80 ? -7.734 43.094 22.672 1 89.44 80 VAL A CA 1
ATOM 648 C C . VAL A 1 80 ? -6.852 44.312 22.922 1 89.44 80 VAL A C 1
ATOM 650 O O . VAL A 1 80 ? -6.832 44.875 24.031 1 89.44 80 VAL A O 1
ATOM 653 N N . SER A 1 81 ? -6.152 44.781 21.844 1 88.44 81 SER A N 1
ATOM 654 C CA . SER A 1 81 ? -5.254 45.938 21.953 1 88.44 81 SER A CA 1
ATOM 655 C C . SER A 1 81 ? -6.027 47.219 22.062 1 88.44 81 SER A C 1
ATOM 657 O O . SER A 1 81 ? -5.48 48.25 22.469 1 88.44 81 SER A O 1
ATOM 659 N N . ILE A 1 82 ? -7.344 47.188 21.781 1 89.44 82 ILE A N 1
ATOM 660 C CA . ILE A 1 82 ? -8.195 48.344 21.938 1 89.44 82 ILE A CA 1
ATOM 661 C C . ILE A 1 82 ? -8.562 48.531 23.406 1 89.44 82 ILE A C 1
ATOM 663 O O . ILE A 1 82 ? -9.016 47.594 24.062 1 89.44 82 ILE A O 1
ATOM 667 N N . PRO A 1 83 ? -8.25 49.75 23.984 1 90.81 83 PRO A N 1
ATOM 668 C CA . PRO A 1 83 ? -8.656 50 25.375 1 90.81 83 PRO A CA 1
ATOM 669 C C . PRO A 1 83 ? -10.141 49.719 25.609 1 90.81 83 PRO A C 1
ATOM 671 O O . PRO A 1 83 ? -10.969 50.031 24.75 1 90.81 83 PRO A O 1
ATOM 674 N N . ASP A 1 84 ? -10.547 49.188 26.719 1 84.69 84 ASP A N 1
ATOM 675 C CA . ASP A 1 84 ? -11.891 48.719 27.062 1 84.69 84 ASP A CA 1
ATOM 676 C C . ASP A 1 84 ? -12.906 49.875 26.938 1 84.69 84 ASP A C 1
ATOM 678 O O . ASP A 1 84 ? -14.039 49.656 26.516 1 84.69 84 ASP A O 1
ATOM 682 N N . ASN A 1 85 ? -12.453 51.031 27.25 1 90.88 85 ASN A N 1
ATOM 683 C CA . ASN A 1 85 ? -13.344 52.188 27.203 1 90.88 85 ASN A CA 1
ATOM 684 C C . ASN A 1 85 ? -13.664 52.594 25.766 1 90.88 85 ASN A C 1
ATOM 686 O O . ASN A 1 85 ? -14.656 53.281 25.531 1 90.88 85 ASN A O 1
ATOM 690 N N . ASP A 1 86 ? -12.82 52.281 24.891 1 91.5 86 ASP A N 1
ATOM 691 C CA . ASP A 1 86 ? -12.992 52.625 23.484 1 91.5 86 ASP A CA 1
ATOM 692 C C . ASP A 1 86 ? -13.609 51.469 22.688 1 91.5 86 ASP A C 1
ATOM 694 O O . ASP A 1 86 ? -13.844 51.625 21.484 1 91.5 86 ASP A O 1
ATOM 698 N N . LYS A 1 87 ? -13.977 50.375 23.422 1 89.12 87 LYS A N 1
ATOM 699 C CA . LYS A 1 87 ? -14.516 49.188 22.734 1 89.12 87 LYS A CA 1
ATOM 700 C C . LYS A 1 87 ? -16.016 49.312 22.531 1 89.12 87 LYS A C 1
ATOM 702 O O . LYS A 1 87 ? -16.75 49.656 23.469 1 89.12 87 LYS A O 1
ATOM 707 N N . SER A 1 88 ? -16.422 49.125 21.312 1 92 88 SER A N 1
ATOM 708 C CA . SER A 1 88 ? -17.844 49.062 21.031 1 92 88 SER A CA 1
ATOM 709 C C . SER A 1 88 ? -18.453 47.719 21.422 1 92 88 SER A C 1
ATOM 711 O O . SER A 1 88 ? -17.719 46.781 21.703 1 92 88 SER A O 1
ATOM 713 N N . ASN A 1 89 ? -19.75 47.688 21.484 1 92.44 89 ASN A N 1
ATOM 714 C CA . ASN A 1 89 ? -20.422 46.438 21.75 1 92.44 89 ASN A CA 1
ATOM 715 C C . ASN A 1 89 ? -20.078 45.375 20.688 1 92.44 89 ASN A C 1
ATOM 717 O O . ASN A 1 89 ? -19.922 44.219 20.984 1 92.44 89 ASN A O 1
ATOM 721 N N . ASP A 1 90 ? -19.938 45.875 19.453 1 93.81 90 ASP A N 1
ATOM 722 C CA . ASP A 1 90 ? -19.594 45 18.359 1 93.81 90 ASP A CA 1
ATOM 723 C C . ASP A 1 90 ? -18.188 44.406 18.531 1 93.81 90 ASP A C 1
ATOM 725 O O . ASP A 1 90 ? -17.953 43.25 18.266 1 93.81 90 ASP A O 1
ATOM 729 N N . ASP A 1 91 ? -17.344 45.156 19.047 1 93.69 91 ASP A N 1
ATOM 730 C CA . ASP A 1 91 ? -15.977 44.719 19.281 1 93.69 91 ASP A CA 1
ATOM 731 C C . ASP A 1 91 ? -15.938 43.625 20.359 1 93.69 91 ASP A C 1
ATOM 733 O O . ASP A 1 91 ? -15.242 42.625 20.203 1 93.69 91 ASP A O 1
ATOM 737 N N . ARG A 1 92 ? -16.719 43.844 21.406 1 92.56 92 ARG A N 1
ATOM 738 C CA . ARG A 1 92 ? -16.766 42.906 22.516 1 92.56 92 ARG A CA 1
ATOM 739 C C . ARG A 1 92 ? -17.359 41.562 22.062 1 92.56 92 ARG A C 1
ATOM 741 O O . ARG A 1 92 ? -16.875 40.5 22.469 1 92.56 92 ARG A O 1
ATOM 748 N N . GLN A 1 93 ? -18.328 41.625 21.25 1 94.94 93 GLN A N 1
ATOM 749 C CA . GLN A 1 93 ? -18.953 40.406 20.734 1 94.94 93 GLN A CA 1
ATOM 750 C C . GLN A 1 93 ? -18 39.625 19.828 1 94.94 93 GLN A C 1
ATOM 752 O O . GLN A 1 93 ? -17.906 38.406 19.922 1 94.94 93 GLN A O 1
ATOM 757 N N . LYS A 1 94 ? -17.344 40.312 18.953 1 95.56 94 LYS A N 1
ATOM 758 C CA . LYS A 1 94 ? -16.391 39.656 18.047 1 95.56 94 LYS A CA 1
ATOM 759 C C . LYS A 1 94 ? -15.258 39 18.828 1 95.56 94 LYS A C 1
ATOM 761 O O . LYS A 1 94 ? -14.789 37.938 18.453 1 95.56 94 LYS A O 1
ATOM 766 N N . GLU A 1 95 ? -14.805 39.75 19.875 1 94.38 95 GLU A N 1
ATOM 767 C CA . GLU A 1 95 ? -13.75 39.188 20.719 1 94.38 95 GLU A CA 1
ATOM 768 C C . GLU A 1 95 ? -14.172 37.875 21.344 1 94.38 95 GLU A C 1
ATOM 770 O O . GLU A 1 95 ? -13.406 36.906 21.344 1 94.38 95 GLU A O 1
ATOM 775 N N . GLU A 1 96 ? -15.375 37.906 21.797 1 93.38 96 GLU A N 1
ATOM 776 C CA . GLU A 1 96 ? -15.883 36.656 22.406 1 93.38 96 GLU A CA 1
ATOM 777 C C . GLU A 1 96 ? -16.031 35.562 21.375 1 93.38 96 GLU A C 1
ATOM 779 O O . GLU A 1 96 ? -15.719 34.406 21.656 1 93.38 96 GLU A O 1
ATOM 784 N N . GLU A 1 97 ? -16.469 35.875 20.219 1 96.31 97 GLU A N 1
ATOM 785 C CA . GLU A 1 97 ? -16.625 34.875 19.156 1 96.31 97 GLU A CA 1
ATOM 786 C C . GLU A 1 97 ? -15.273 34.312 18.734 1 96.31 97 GLU A C 1
ATOM 788 O O . GLU A 1 97 ? -15.141 33.094 18.516 1 96.31 97 GLU A O 1
ATOM 793 N N . LEU A 1 98 ? -14.281 35.188 18.609 1 95.44 98 LEU A N 1
ATOM 794 C CA . LEU A 1 98 ? -12.945 34.75 18.25 1 95.44 98 LEU A CA 1
ATOM 795 C C . LEU A 1 98 ? -12.359 33.812 19.312 1 95.44 98 LEU A C 1
ATOM 797 O O . LEU A 1 98 ? -11.75 32.781 18.984 1 95.44 98 LEU A O 1
ATOM 801 N N . LEU A 1 99 ? -12.594 34.156 20.562 1 94.25 99 LEU A N 1
ATOM 802 C CA . LEU A 1 99 ? -12.102 33.344 21.656 1 94.25 99 LEU A CA 1
ATOM 803 C C . LEU A 1 99 ? -12.727 31.953 21.625 1 94.25 99 LEU A C 1
ATOM 805 O O . LEU A 1 99 ? -12.039 30.953 21.828 1 94.25 99 LEU A O 1
ATOM 809 N N . GLN A 1 100 ? -13.945 31.938 21.344 1 95.69 100 GLN A N 1
ATOM 810 C CA . GLN A 1 100 ? -14.641 30.656 21.266 1 95.69 100 GLN A CA 1
ATOM 811 C C . GLN A 1 100 ? -14.133 29.828 20.094 1 95.69 100 GLN A C 1
ATOM 813 O O . GLN A 1 100 ? -13.938 28.625 20.219 1 95.69 100 GLN A O 1
ATOM 818 N N . GLN A 1 101 ? -13.953 30.422 18.953 1 96.19 101 GLN A N 1
ATOM 819 C CA . GLN A 1 101 ? -13.453 29.719 17.766 1 96.19 101 GLN A CA 1
ATOM 820 C C . GLN A 1 101 ? -12.062 29.156 18.016 1 96.19 101 GLN A C 1
ATOM 822 O O . GLN A 1 101 ? -11.781 28.016 17.656 1 96.19 101 GLN A O 1
ATOM 827 N N . ILE A 1 102 ? -11.258 29.969 18.641 1 94.12 102 ILE A N 1
ATOM 828 C CA . ILE A 1 102 ? -9.891 29.547 18.922 1 94.12 102 ILE A CA 1
ATOM 829 C C . ILE A 1 102 ? -9.922 28.359 19.875 1 94.12 102 ILE A C 1
ATOM 831 O O . ILE A 1 102 ? -9.195 27.375 19.672 1 94.12 102 ILE A O 1
ATOM 835 N N . GLN A 1 103 ? -10.719 28.406 20.859 1 93.06 103 GLN A N 1
ATOM 836 C CA . GLN A 1 103 ? -10.836 27.328 21.828 1 93.06 103 GLN A CA 1
ATOM 837 C C . GLN A 1 103 ? -11.266 26.031 21.141 1 93.06 103 GLN A C 1
ATOM 839 O O . GLN A 1 103 ? -10.719 24.969 21.438 1 93.06 103 GLN A O 1
ATOM 844 N N . LYS A 1 104 ? -12.195 26.141 20.297 1 96.06 104 LYS A N 1
ATOM 845 C CA . LYS A 1 104 ? -12.656 24.953 19.562 1 96.06 104 LYS A CA 1
ATOM 846 C C . LYS A 1 104 ? -11.539 24.344 18.734 1 96.06 104 LYS A C 1
ATOM 848 O O . LYS A 1 104 ? -11.391 23.125 18.672 1 96.06 104 LYS A O 1
ATOM 853 N N . LEU A 1 105 ? -10.781 25.156 18.047 1 94.31 105 LEU A N 1
ATOM 854 C CA . LEU A 1 105 ? -9.68 24.672 17.219 1 94.31 105 LEU A CA 1
ATOM 855 C C . LEU A 1 105 ? -8.586 24.047 18.062 1 94.31 105 LEU A C 1
ATOM 857 O O . LEU A 1 105 ? -7.977 23.047 17.672 1 94.31 105 LEU A O 1
ATOM 861 N N . VAL A 1 106 ? -8.297 24.594 19.219 1 91.5 106 VAL A N 1
ATOM 862 C CA . VAL A 1 106 ? -7.293 24.047 20.125 1 91.5 106 VAL A CA 1
ATOM 863 C C . VAL A 1 106 ? -7.734 22.672 20.625 1 91.5 106 VAL A C 1
ATOM 865 O O . VAL A 1 106 ? -6.93 21.75 20.688 1 91.5 106 VAL A O 1
ATOM 868 N N . GLU A 1 107 ? -9.008 22.594 20.938 1 92.31 107 GLU A N 1
ATOM 869 C CA . GLU A 1 107 ? -9.547 21.312 21.344 1 92.31 107 GLU A CA 1
ATOM 870 C C . GLU A 1 107 ? -9.414 20.281 20.219 1 92.31 107 GLU A C 1
ATOM 872 O O . GLU A 1 107 ? -9.047 19.125 20.469 1 92.31 107 GLU A O 1
ATOM 877 N N . THR A 1 108 ? -9.766 20.656 19.047 1 95.25 108 THR A N 1
ATOM 878 C CA . THR A 1 108 ? -9.617 19.766 17.891 1 95.25 108 THR A CA 1
ATOM 879 C C . THR A 1 108 ? -8.172 19.297 17.75 1 95.25 108 THR A C 1
ATOM 881 O O . THR A 1 108 ? -7.91 18.125 17.469 1 95.25 108 THR A O 1
ATOM 884 N N . ARG A 1 109 ? -7.238 20.219 17.859 1 92.62 109 ARG A N 1
ATOM 885 C CA . ARG A 1 109 ? -5.824 19.875 17.781 1 92.62 109 ARG A CA 1
ATOM 886 C C . ARG A 1 109 ? -5.43 18.906 18.891 1 92.62 109 ARG A C 1
ATOM 888 O O . ARG A 1 109 ? -4.664 17.969 18.656 1 92.62 109 ARG A O 1
ATOM 895 N N . ASP A 1 110 ? -5.914 19.188 20.016 1 90.25 110 ASP A N 1
ATOM 896 C CA . ASP A 1 110 ? -5.621 18.312 21.141 1 90.25 110 ASP A CA 1
ATOM 897 C C . ASP A 1 110 ? -6.082 16.891 20.859 1 90.25 110 ASP A C 1
ATOM 899 O O . ASP A 1 110 ? -5.371 15.922 21.156 1 90.25 110 ASP A O 1
ATOM 903 N N . PHE A 1 111 ? -7.227 16.797 20.312 1 92.75 111 PHE A N 1
ATOM 904 C CA . PHE A 1 111 ? -7.73 15.492 19.938 1 92.75 111 PHE A CA 1
ATOM 905 C C . PHE A 1 111 ? -6.82 14.836 18.906 1 92.75 111 PHE A C 1
ATOM 907 O O . PHE A 1 111 ? -6.531 13.641 18.984 1 92.75 111 PHE A O 1
ATOM 914 N N . LEU A 1 112 ? -6.426 15.633 17.953 1 93.81 112 LEU A N 1
ATOM 915 C CA . LEU A 1 112 ? -5.52 15.141 16.922 1 93.81 112 LEU A CA 1
ATOM 916 C C . LEU A 1 112 ? -4.234 14.594 17.531 1 93.81 112 LEU A C 1
ATOM 918 O O . LEU A 1 112 ? -3.783 13.508 17.172 1 93.81 112 LEU A O 1
ATOM 922 N N . VAL A 1 113 ? -3.609 15.266 18.422 1 91 113 VAL A N 1
ATOM 923 C CA . VAL A 1 113 ? -2.363 14.875 19.062 1 91 113 VAL A CA 1
ATOM 924 C C . VAL A 1 113 ? -2.568 13.578 19.844 1 91 113 VAL A C 1
ATOM 926 O O . VAL A 1 113 ? -1.727 12.68 19.797 1 91 113 VAL A O 1
ATOM 929 N N . ASP A 1 114 ? -3.676 13.5 20.5 1 90.31 114 ASP A N 1
ATOM 930 C CA . ASP A 1 114 ? -4.012 12.273 21.203 1 90.31 114 ASP A CA 1
ATOM 931 C C . ASP A 1 114 ? -4.117 11.094 20.25 1 90.31 114 ASP A C 1
ATOM 933 O O . ASP A 1 114 ? -3.641 9.992 20.547 1 90.31 114 ASP A O 1
ATOM 937 N N . ASP A 1 115 ? -4.715 11.32 19.125 1 91.69 115 ASP A N 1
ATOM 938 C CA . ASP A 1 115 ? -4.871 10.266 18.141 1 91.69 115 ASP A CA 1
ATOM 939 C C . ASP A 1 115 ? -3.516 9.773 17.625 1 91.69 115 ASP A C 1
ATOM 941 O O . ASP A 1 115 ? -3.316 8.578 17.438 1 91.69 115 ASP A O 1
ATOM 945 N N . VAL A 1 116 ? -2.688 10.688 17.375 1 90.75 116 VAL A N 1
ATOM 946 C CA . VAL A 1 116 ? -1.349 10.352 16.906 1 90.75 116 VAL A CA 1
ATOM 947 C C . VAL A 1 116 ? -0.637 9.477 17.938 1 90.75 116 VAL A C 1
ATOM 949 O O . VAL A 1 116 ? 0.014 8.492 17.578 1 90.75 116 VAL A O 1
ATOM 952 N N . GLU A 1 117 ? -0.747 9.859 19.141 1 89.62 117 GLU A N 1
ATOM 953 C CA . GLU A 1 117 ? -0.107 9.086 20.203 1 89.62 117 GLU A CA 1
ATOM 954 C C . GLU A 1 117 ? -0.703 7.684 20.312 1 89.62 117 GLU A C 1
ATOM 956 O O . GLU A 1 117 ? 0.021 6.711 20.531 1 89.62 117 GLU A O 1
ATOM 961 N N . PHE A 1 118 ? -1.953 7.613 20.25 1 89.88 118 PHE A N 1
ATOM 962 C CA . PHE A 1 118 ? -2.621 6.316 20.266 1 89.88 118 PHE A CA 1
ATOM 963 C C . PHE A 1 118 ? -2.129 5.441 19.109 1 89.88 118 PHE A C 1
ATOM 965 O O . PHE A 1 118 ? -1.838 4.258 19.312 1 89.88 118 PHE A O 1
ATOM 972 N N . GLU A 1 119 ? -2.072 6.043 17.922 1 90.12 119 GLU A N 1
ATOM 973 C CA . GLU A 1 119 ? -1.603 5.301 16.766 1 90.12 119 GLU A CA 1
ATOM 974 C C . GLU A 1 119 ? -0.161 4.832 16.953 1 90.12 119 GLU A C 1
ATOM 976 O O . GLU A 1 119 ? 0.185 3.709 16.578 1 90.12 119 GLU A O 1
ATOM 981 N N . ARG A 1 120 ? 0.597 5.656 17.5 1 91 120 ARG A N 1
ATOM 982 C CA . ARG A 1 120 ? 1.991 5.312 17.766 1 91 120 ARG A CA 1
ATOM 983 C C . ARG A 1 120 ? 2.094 4.102 18.688 1 91 120 ARG A C 1
ATOM 985 O O . ARG A 1 120 ? 2.908 3.205 18.453 1 91 120 ARG A O 1
ATOM 992 N N . LEU A 1 121 ? 1.329 4.082 19.719 1 89.69 121 LEU A N 1
ATOM 993 C CA . LEU A 1 121 ? 1.314 2.969 20.672 1 89.69 121 LEU A CA 1
ATOM 994 C C . LEU A 1 121 ? 0.823 1.69 20 1 89.69 121 LEU A C 1
ATOM 996 O O . LEU A 1 121 ? 1.379 0.613 20.219 1 89.69 121 LEU A O 1
ATOM 1000 N N . ARG A 1 122 ? -0.164 1.742 19.203 1 93.5 122 ARG A N 1
ATOM 1001 C CA . ARG A 1 122 ? -0.687 0.601 18.469 1 93.5 122 ARG A CA 1
ATOM 1002 C C . ARG A 1 122 ? 0.369 0.029 17.516 1 93.5 122 ARG A C 1
ATOM 1004 O O . ARG A 1 122 ? 0.53 -1.189 17.422 1 93.5 122 ARG A O 1
ATOM 1011 N N . GLU A 1 123 ? 1.026 0.933 16.781 1 88.44 123 GLU A N 1
ATOM 1012 C CA . GLU 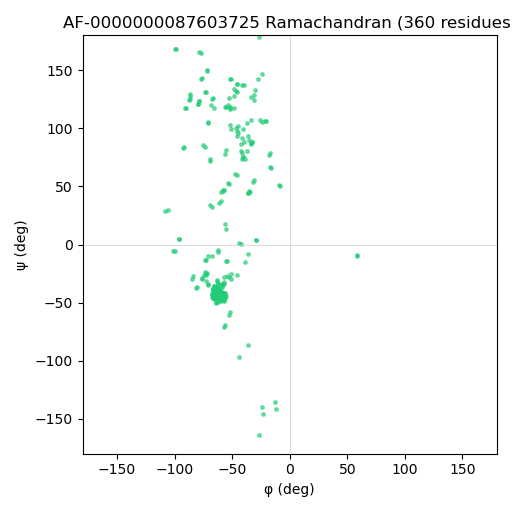A 1 123 ? 2.068 0.5 15.859 1 88.44 123 GLU A CA 1
ATOM 1013 C C . GLU A 1 123 ? 3.197 -0.216 16.594 1 88.44 123 GLU A C 1
ATOM 1015 O O . GLU A 1 123 ? 3.738 -1.207 16.094 1 88.44 123 GLU A O 1
ATOM 1020 N N . LYS A 1 124 ? 3.582 0.312 17.766 1 87.12 124 LYS A N 1
ATOM 1021 C CA . LYS A 1 124 ? 4.621 -0.321 18.578 1 87.12 124 LYS A CA 1
ATOM 1022 C C . LYS A 1 124 ? 4.207 -1.727 19 1 87.12 124 LYS A C 1
ATOM 1024 O O . LYS A 1 124 ? 5.023 -2.648 19 1 87.12 124 LYS A O 1
ATOM 1029 N N . GLU A 1 125 ? 2.963 -1.826 19.359 1 90 125 GLU A N 1
ATOM 1030 C CA . GLU A 1 125 ? 2.439 -3.137 19.734 1 90 125 GLU A CA 1
ATOM 1031 C C . GLU A 1 125 ? 2.457 -4.098 18.547 1 90 125 GLU A C 1
ATOM 1033 O O . GLU A 1 125 ? 2.826 -5.262 18.688 1 90 125 GLU A O 1
ATOM 1038 N N . GLU A 1 126 ? 2.07 -3.596 17.406 1 87.19 126 GLU A N 1
ATOM 1039 C CA . GLU A 1 126 ? 2.088 -4.398 16.188 1 87.19 126 GLU A CA 1
ATOM 1040 C C . GLU A 1 126 ? 3.504 -4.855 15.852 1 87.19 126 GLU A C 1
ATOM 1042 O O . GLU A 1 126 ? 3.711 -5.996 15.438 1 87.19 126 GLU A O 1
ATOM 1047 N N . ASP A 1 127 ? 4.434 -4.008 15.953 1 83.56 127 ASP A N 1
ATOM 1048 C CA . ASP A 1 127 ? 5.832 -4.344 15.695 1 83.56 127 ASP A CA 1
ATOM 1049 C C . ASP A 1 127 ? 6.316 -5.441 16.641 1 83.56 127 ASP A C 1
ATOM 1051 O O . ASP A 1 127 ? 7.047 -6.344 16.219 1 83.56 127 ASP A O 1
ATOM 1055 N N . LYS A 1 128 ? 5.934 -5.328 17.891 1 89.19 128 LYS A N 1
ATOM 1056 C CA . LYS A 1 128 ? 6.293 -6.352 18.859 1 89.19 128 LYS A CA 1
ATOM 1057 C C . LYS A 1 128 ? 5.691 -7.703 18.484 1 89.19 128 LYS A C 1
ATOM 1059 O O . LYS A 1 128 ? 6.367 -8.734 18.562 1 89.19 128 LYS A O 1
ATOM 1064 N N . GLU A 1 129 ? 4.469 -7.656 18.156 1 86.5 129 GLU A N 1
ATOM 1065 C CA . GLU A 1 129 ? 3.793 -8.883 17.75 1 86.5 129 GLU A CA 1
ATOM 1066 C C . GLU A 1 129 ? 4.477 -9.508 16.531 1 86.5 129 GLU A C 1
ATOM 1068 O O . GLU A 1 129 ? 4.629 -10.727 16.469 1 86.5 129 GLU A O 1
ATOM 1073 N N . MET A 1 130 ? 4.82 -8.688 15.617 1 81.62 130 MET A N 1
ATOM 1074 C CA . MET A 1 130 ? 5.484 -9.156 14.398 1 81.62 130 MET A CA 1
ATOM 1075 C C . MET A 1 130 ? 6.855 -9.734 14.719 1 81.62 130 MET A C 1
ATOM 1077 O O . MET A 1 130 ? 7.238 -10.773 14.172 1 81.62 130 MET A O 1
ATOM 1081 N N . ALA A 1 131 ? 7.645 -9.109 15.539 1 81.25 131 ALA A N 1
ATOM 1082 C CA . ALA A 1 131 ? 8.953 -9.602 15.953 1 81.25 131 ALA A CA 1
ATOM 1083 C C . ALA A 1 131 ? 8.836 -10.953 16.641 1 81.25 131 ALA A C 1
ATOM 1085 O O . ALA A 1 131 ? 9.625 -11.867 16.391 1 81.25 131 ALA A O 1
ATOM 1086 N N . ASP A 1 132 ? 7.855 -11.109 17.469 1 84.62 132 ASP A N 1
ATOM 1087 C CA . ASP A 1 132 ? 7.602 -12.367 18.172 1 84.62 132 ASP A CA 1
ATOM 1088 C C . ASP A 1 132 ? 7.238 -13.477 17.188 1 84.62 132 ASP A C 1
ATOM 1090 O O . ASP A 1 132 ? 7.68 -14.617 17.344 1 84.62 132 ASP A O 1
ATOM 1094 N N . PHE A 1 133 ? 6.516 -13.195 16.266 1 80.5 133 PHE A N 1
ATOM 1095 C CA . PHE A 1 133 ? 6.105 -14.141 15.234 1 80.5 133 PHE A CA 1
ATOM 1096 C C . PHE A 1 133 ? 7.309 -14.625 14.43 1 80.5 133 PHE A C 1
ATOM 1098 O O . PHE A 1 133 ? 7.457 -15.828 14.188 1 80.5 133 PHE A O 1
ATOM 1105 N N . LEU A 1 134 ? 8.148 -13.734 13.938 1 79.19 134 LEU A N 1
ATOM 1106 C CA . LEU A 1 134 ? 9.32 -14.07 13.141 1 79.19 134 LEU A CA 1
ATOM 1107 C C . LEU A 1 134 ? 10.297 -14.922 13.945 1 79.19 134 LEU A C 1
ATOM 1109 O O . LEU A 1 134 ? 10.914 -15.844 13.414 1 79.19 134 LEU A O 1
ATOM 1113 N N . LYS A 1 135 ? 10.477 -14.617 15.227 1 81.31 135 LYS A N 1
ATOM 1114 C CA . LYS A 1 135 ? 11.344 -15.391 16.109 1 81.31 135 LYS A CA 1
ATOM 1115 C C . LYS A 1 135 ? 10.844 -16.812 16.266 1 81.31 135 LYS A C 1
ATOM 1117 O O . LYS A 1 135 ? 11.633 -17.75 16.344 1 81.31 135 LYS A O 1
ATOM 1122 N N . SER A 1 136 ? 9.617 -16.969 16.188 1 80.94 136 SER A N 1
ATOM 1123 C CA . SER A 1 136 ? 9.031 -18.297 16.359 1 80.94 136 SER A CA 1
ATOM 1124 C C . SER A 1 136 ? 9.227 -19.156 15.117 1 80.94 136 SER A C 1
ATOM 1126 O O . SER A 1 136 ? 9.219 -20.375 15.203 1 80.94 136 SER A O 1
ATOM 1128 N N . LYS A 1 137 ? 9.32 -18.641 13.961 1 70.94 137 LYS A N 1
ATOM 1129 C CA . LYS A 1 137 ? 9.484 -19.359 12.703 1 70.94 137 LYS A CA 1
ATOM 1130 C C . LYS A 1 137 ? 10.953 -19.672 12.438 1 70.94 137 LYS A C 1
ATOM 1132 O O . LYS A 1 137 ? 11.273 -20.562 11.648 1 70.94 137 LYS A O 1
ATOM 1137 N N . LEU A 1 138 ? 11.992 -18.953 12.836 1 65.5 138 LEU A N 1
ATOM 1138 C CA . LEU A 1 138 ? 13.414 -19.234 12.656 1 65.5 138 LEU A CA 1
ATOM 1139 C C . LEU A 1 138 ? 13.836 -20.469 13.438 1 65.5 138 LEU A C 1
ATOM 1141 O O . LEU A 1 138 ? 13.531 -20.594 14.625 1 65.5 138 LEU A O 1
ATOM 1145 N N . PRO A 1 139 ? 14.352 -21.609 12.578 1 65.5 139 PRO A N 1
ATOM 1146 C CA . PRO A 1 139 ? 14.828 -22.797 13.281 1 65.5 139 PRO A CA 1
ATOM 1147 C C . PRO A 1 139 ? 15.758 -22.469 14.445 1 65.5 139 PRO A C 1
ATOM 1149 O O . PRO A 1 139 ? 16.484 -21.469 14.398 1 65.5 139 PRO A O 1
ATOM 1152 N N . ARG A 1 140 ? 15.508 -23.062 15.562 1 57.66 140 ARG A N 1
ATOM 1153 C CA . ARG A 1 140 ? 16.297 -22.984 16.781 1 57.66 140 ARG A CA 1
ATOM 1154 C C . ARG A 1 140 ? 17.766 -23.281 16.5 1 57.66 140 ARG A C 1
ATOM 1156 O O . ARG A 1 140 ? 18.625 -23 17.344 1 57.66 140 ARG A O 1
ATOM 1163 N N . ASN A 1 141 ? 18.078 -24.062 15.406 1 49.22 141 ASN A N 1
ATOM 1164 C CA . ASN A 1 141 ? 19.438 -24.578 15.32 1 49.22 141 ASN A CA 1
ATOM 1165 C C . ASN A 1 141 ? 20.438 -23.469 14.953 1 49.22 141 ASN A C 1
ATOM 1167 O O . ASN A 1 141 ? 21.594 -23.75 14.68 1 49.22 141 ASN A O 1
ATOM 1171 N N . LEU A 1 142 ? 20.078 -22.562 14.266 1 43.62 142 LEU A N 1
ATOM 1172 C CA . LEU A 1 142 ? 21.172 -21.609 14.031 1 43.62 142 LEU A CA 1
ATOM 1173 C C . LEU A 1 142 ? 21.688 -21.031 15.344 1 43.62 142 LEU A C 1
ATOM 1175 O O . LEU A 1 142 ? 21.906 -19.828 15.453 1 43.62 142 LEU A O 1
ATOM 1179 N N . LYS A 1 143 ? 21.688 -21.969 16.328 1 40.09 143 LYS A N 1
ATOM 1180 C CA . LYS A 1 143 ? 22.422 -21.5 17.5 1 40.09 143 LYS A CA 1
ATOM 1181 C C . LYS A 1 143 ? 23.828 -21.016 17.109 1 40.09 143 LYS A C 1
ATOM 1183 O O . LYS A 1 143 ? 24.5 -21.656 16.297 1 40.09 143 LYS A O 1
ATOM 1188 N N . LYS A 1 144 ? 24.234 -19.828 17.438 1 39.81 144 LYS A N 1
ATOM 1189 C CA . LYS A 1 144 ? 25.547 -19.188 17.438 1 39.81 144 LYS A CA 1
ATOM 1190 C C . LYS A 1 144 ? 26.625 -20.172 17.859 1 39.81 144 LYS A C 1
ATOM 1192 O O . LYS A 1 144 ? 26.562 -20.734 18.953 1 39.81 144 LYS A O 1
ATOM 1197 N N . THR A 1 145 ? 27.188 -21.047 17.156 1 36.06 145 THR A N 1
ATOM 1198 C CA . THR A 1 145 ? 28.484 -21.531 17.578 1 36.06 145 THR A CA 1
ATOM 1199 C C . THR A 1 145 ? 29.375 -20.375 18.047 1 36.06 145 THR A C 1
ATOM 1201 O O . THR A 1 145 ? 29.688 -19.484 17.266 1 36.06 145 THR A O 1
ATOM 1204 N N . GLY A 1 146 ? 29.328 -19.953 19.281 1 36.75 146 GLY A N 1
ATOM 1205 C CA . GLY A 1 146 ? 30.062 -18.969 20.078 1 36.75 146 GLY A CA 1
ATOM 1206 C C . GLY A 1 146 ? 31.562 -19.188 20.047 1 36.75 146 GLY A C 1
ATOM 1207 O O . GLY A 1 146 ? 32.062 -20.141 20.641 1 36.75 146 GLY A O 1
ATOM 1208 N N . MET A 1 147 ? 32.312 -19.297 18.953 1 34.12 147 MET A N 1
ATOM 1209 C CA . MET A 1 147 ? 33.75 -19.188 19.266 1 34.12 147 MET A CA 1
ATOM 1210 C C . MET A 1 147 ? 34 -18.016 20.203 1 34.12 147 MET A C 1
ATOM 1212 O O . MET A 1 147 ? 33.406 -16.953 20.062 1 34.12 147 MET A O 1
ATOM 1216 N N . PRO A 1 148 ? 34.812 -18.297 21.344 1 37.78 148 PRO A N 1
ATOM 1217 C CA . PRO A 1 148 ? 35.094 -17.391 22.453 1 37.78 148 PRO A CA 1
ATOM 1218 C C . PRO A 1 148 ? 35.75 -16.078 22.016 1 37.78 148 PRO A C 1
ATOM 1220 O O . PRO A 1 148 ? 36.844 -16.094 21.469 1 37.78 148 PRO A O 1
ATOM 1223 N N . THR A 1 149 ? 35.375 -15.383 21.094 1 34.78 149 THR A N 1
ATOM 1224 C CA . THR A 1 149 ? 36.125 -14.164 20.891 1 34.78 149 THR A CA 1
ATOM 1225 C C . THR A 1 149 ? 36.312 -13.406 22.203 1 34.78 149 THR A C 1
ATOM 1227 O O . THR A 1 149 ? 35.406 -13.352 23.016 1 34.78 149 THR A O 1
ATOM 1230 N N . ARG A 1 150 ? 37.656 -13.203 22.688 1 32.91 150 ARG A N 1
ATOM 1231 C CA . ARG A 1 150 ? 38.125 -12.359 23.781 1 32.91 150 ARG A CA 1
ATOM 1232 C C . ARG A 1 150 ? 37.281 -11.094 23.891 1 32.91 150 ARG A C 1
ATOM 1234 O O . ARG A 1 150 ? 36.938 -10.477 22.891 1 32.91 150 ARG A O 1
ATOM 1241 N N . ARG A 1 151 ? 36.75 -10.844 25.109 1 31.91 151 ARG A N 1
ATOM 1242 C CA . ARG A 1 151 ? 35.688 -9.938 25.578 1 31.91 151 ARG A CA 1
ATOM 1243 C C . ARG A 1 151 ? 36.125 -8.477 25.438 1 31.91 151 ARG A C 1
ATOM 1245 O O . ARG A 1 151 ? 36.906 -7.973 26.25 1 31.91 151 ARG A O 1
ATOM 1252 N N . ALA A 1 152 ? 36.969 -8.141 24.391 1 32.22 152 ALA A N 1
ATOM 1253 C CA . ALA A 1 152 ? 37.344 -6.746 24.625 1 32.22 152 ALA A CA 1
ATOM 1254 C C . ALA A 1 152 ? 36.125 -5.953 25.125 1 32.22 152 ALA A C 1
ATOM 1256 O O . ALA A 1 152 ? 34.969 -6.32 24.875 1 32.22 152 ALA A O 1
ATOM 1257 N N . PRO A 1 153 ? 36.375 -5.078 26.156 1 29.23 1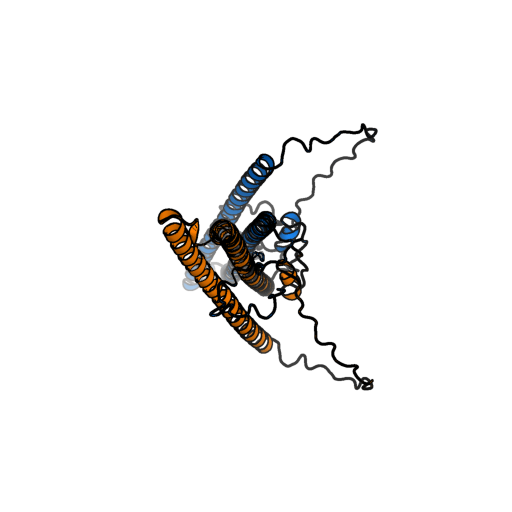53 PRO A N 1
ATOM 1258 C CA . PRO A 1 153 ? 35.344 -4.312 26.875 1 29.23 153 PRO A CA 1
ATOM 1259 C C . PRO A 1 153 ? 34.344 -3.65 25.922 1 29.23 153 PRO A C 1
ATOM 1261 O O . PRO A 1 153 ? 34.719 -3.131 24.875 1 29.23 153 PRO A O 1
ATOM 1264 N N . THR A 1 154 ? 33.281 -4.293 25.844 1 29.2 154 THR A N 1
ATOM 1265 C CA . THR A 1 154 ? 32.156 -3.916 24.984 1 29.2 154 THR A CA 1
ATOM 1266 C C . THR A 1 154 ? 31.719 -2.486 25.281 1 29.2 154 THR A C 1
ATOM 1268 O O . THR A 1 154 ? 31.375 -2.158 26.406 1 29.2 154 THR A O 1
ATOM 1271 N N . ARG A 1 155 ? 32.531 -1.523 24.641 1 28.55 155 ARG A N 1
ATOM 1272 C CA . ARG A 1 155 ? 32.062 -0.141 24.688 1 28.55 155 ARG A CA 1
ATOM 1273 C C . ARG A 1 155 ? 30.531 -0.077 24.797 1 28.55 155 ARG A C 1
ATOM 1275 O O . ARG A 1 155 ? 29.844 -0.975 24.312 1 28.55 155 ARG A O 1
ATOM 1282 N N . ALA A 1 156 ? 30.016 0.929 25.609 1 27.31 156 ALA A N 1
ATOM 1283 C CA . ALA A 1 156 ? 28.703 1.458 25.969 1 27.31 156 ALA A CA 1
ATOM 1284 C C . ALA A 1 156 ? 27.766 1.502 24.75 1 27.31 156 ALA A C 1
ATOM 1286 O O . ALA A 1 156 ? 28.141 2.029 23.703 1 27.31 156 ALA A O 1
ATOM 1287 N N . GLN A 1 157 ? 27.109 0.478 24.531 1 25.97 157 GLN A N 1
ATOM 1288 C CA . GLN A 1 157 ? 26.062 0.368 23.531 1 25.97 157 GLN A CA 1
ATOM 1289 C C . GLN A 1 157 ? 25.219 1.637 23.469 1 25.97 157 GLN A C 1
ATOM 1291 O O . GLN A 1 157 ? 24.578 2.01 24.469 1 25.97 157 GLN A O 1
ATOM 1296 N N . GLN A 1 158 ? 25.812 2.658 22.906 1 25.53 158 GLN A N 1
ATOM 1297 C CA . GLN A 1 158 ? 25.141 3.943 22.719 1 25.53 158 GLN A CA 1
ATOM 1298 C C . GLN A 1 158 ? 23.672 3.752 22.359 1 25.53 158 GLN A C 1
ATOM 1300 O O . GLN A 1 158 ? 23.328 2.852 21.594 1 25.53 158 GLN A O 1
ATOM 1305 N N . THR A 1 159 ? 22.844 4.004 23.344 1 27.72 159 THR A N 1
ATOM 1306 C CA . THR A 1 159 ? 21.391 4.152 23.25 1 27.72 159 THR A CA 1
ATOM 1307 C C . THR A 1 159 ? 21 4.773 21.922 1 27.72 159 THR A C 1
ATOM 1309 O O . THR A 1 159 ? 21.531 5.809 21.531 1 27.72 159 THR A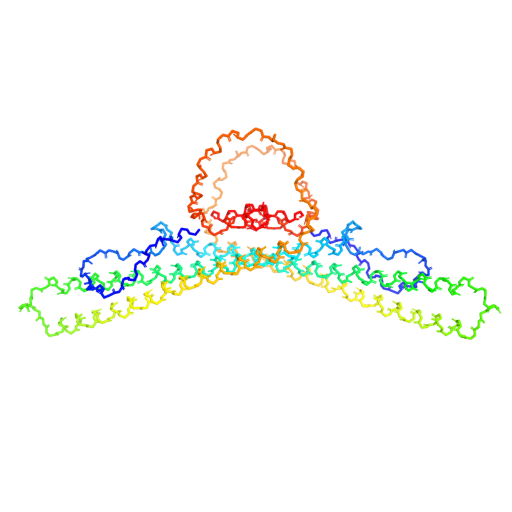 O 1
ATOM 1312 N N . SER A 1 160 ? 20.844 3.883 21.031 1 29.84 160 SER A N 1
ATOM 1313 C CA . SER A 1 160 ? 20.438 4.312 19.703 1 29.84 160 SER A CA 1
ATOM 1314 C C . SER A 1 160 ? 19.469 5.484 19.766 1 29.84 160 SER A C 1
ATOM 1316 O O . SER A 1 160 ? 18.516 5.461 20.547 1 29.84 160 SER A O 1
ATOM 1318 N N . SER A 1 161 ? 20 6.629 19.688 1 29 161 SER A N 1
ATOM 1319 C CA . SER A 1 161 ? 19.297 7.898 19.547 1 29 161 SER A CA 1
ATOM 1320 C C . SER A 1 161 ? 17.984 7.723 18.797 1 29 161 SER A C 1
ATOM 1322 O O . SER A 1 161 ? 17.844 6.812 17.984 1 29 161 SER A O 1
ATOM 1324 N N . PRO 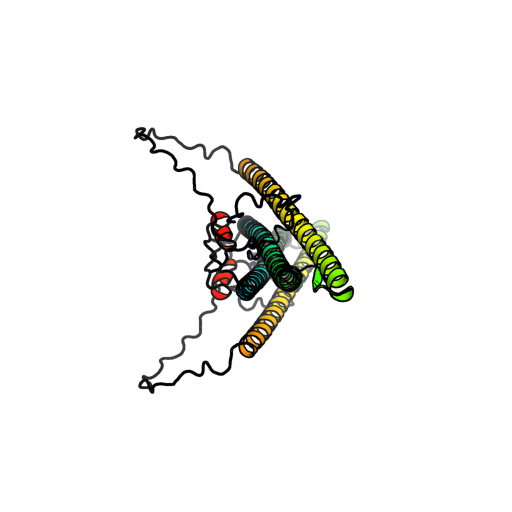A 1 162 ? 16.938 8.352 19.422 1 29.94 162 PRO A N 1
ATOM 1325 C CA . PRO A 1 162 ? 15.633 8.336 18.75 1 29.94 162 PRO A CA 1
ATOM 1326 C C . PRO A 1 162 ? 15.727 8.547 17.25 1 29.94 162 PRO A C 1
ATOM 1328 O O . PRO A 1 162 ? 16.359 9.508 16.797 1 29.94 162 PRO A O 1
ATOM 1331 N N . ILE A 1 163 ? 16.141 7.535 16.578 1 32.19 163 ILE A N 1
ATOM 1332 C CA . ILE A 1 163 ? 16.078 7.555 15.125 1 32.19 163 ILE A CA 1
ATOM 1333 C C . ILE A 1 163 ? 14.883 8.391 14.672 1 32.19 163 ILE A C 1
ATOM 1335 O O . ILE A 1 163 ? 13.727 8.008 14.883 1 32.19 163 ILE A O 1
ATOM 1339 N N . THR A 1 164 ? 14.75 9.648 15.078 1 31.91 164 THR A N 1
ATOM 1340 C CA . THR A 1 164 ? 13.844 10.633 14.508 1 31.91 164 THR A CA 1
ATOM 1341 C C . THR A 1 164 ? 13.727 10.453 12.992 1 31.91 164 THR A C 1
ATOM 1343 O O . THR A 1 164 ? 13.234 11.344 12.297 1 31.91 164 THR A O 1
ATOM 1346 N N . LYS A 1 165 ? 14.508 9.641 12.5 1 35.59 165 LYS A N 1
ATOM 1347 C CA . LYS A 1 165 ? 14.602 9.5 11.047 1 35.59 165 LYS A CA 1
ATOM 1348 C C . LYS A 1 165 ? 13.227 9.289 10.422 1 35.59 165 LYS A C 1
ATOM 1350 O O . LYS A 1 165 ? 12.438 8.484 10.906 1 35.59 165 LYS A O 1
ATOM 1355 N N . THR A 1 166 ? 12.664 10.344 9.812 1 33 166 THR A N 1
ATOM 1356 C CA . THR A 1 166 ? 11.422 10.438 9.055 1 33 166 THR A CA 1
ATOM 1357 C C . THR A 1 166 ? 11.062 9.094 8.438 1 33 166 THR A C 1
ATOM 1359 O O . THR A 1 166 ? 11.891 8.188 8.391 1 33 166 THR A O 1
ATOM 1362 N N . GLY A 1 167 ? 9.867 9.219 7.77 1 31.19 167 GLY A N 1
ATOM 1363 C CA . GLY A 1 167 ? 9.039 8.211 7.133 1 31.19 167 GLY A CA 1
ATOM 1364 C C . GLY A 1 167 ? 9.844 7.117 6.461 1 31.19 167 GLY A C 1
ATOM 1365 O O . GLY A 1 167 ? 9.656 5.934 6.754 1 31.19 167 GLY A O 1
ATOM 1366 N N . LEU A 1 168 ? 10.148 7.434 5.316 1 39.19 168 LEU A N 1
ATOM 1367 C CA . LEU A 1 168 ? 10.539 6.434 4.324 1 39.19 168 LEU A CA 1
ATOM 1368 C C . LEU A 1 168 ? 11.906 5.852 4.652 1 39.19 168 LEU A C 1
ATOM 1370 O O . LEU A 1 168 ? 12.422 5.004 3.918 1 39.19 168 LEU A O 1
ATOM 1374 N N . THR A 1 169 ? 12.562 6.449 5.586 1 42.22 169 THR A N 1
ATOM 1375 C CA . THR A 1 169 ? 13.734 5.707 6.027 1 42.22 169 THR A CA 1
ATOM 1376 C C . THR A 1 169 ? 13.344 4.312 6.512 1 42.22 169 THR A C 1
ATOM 1378 O O . THR A 1 169 ? 14.188 3.416 6.586 1 42.22 169 THR A O 1
ATOM 1381 N N . LEU A 1 170 ? 12.211 4.332 7.027 1 42.41 170 LEU A N 1
ATOM 1382 C CA . LEU A 1 170 ? 11.766 3.104 7.68 1 42.41 170 LEU A CA 1
ATOM 1383 C C . LEU A 1 170 ? 11.797 1.929 6.707 1 42.41 170 LEU A C 1
ATOM 1385 O O . LEU A 1 170 ? 11.922 0.775 7.121 1 42.41 170 LEU A O 1
ATOM 1389 N N . LEU A 1 171 ? 11.625 2.293 5.426 1 44.66 171 LEU A N 1
ATOM 1390 C CA . LEU A 1 171 ? 11.766 1.129 4.559 1 44.66 171 LEU A CA 1
ATOM 1391 C C . LEU A 1 171 ? 13.164 0.535 4.66 1 44.66 171 LEU A C 1
ATOM 1393 O O . LEU A 1 171 ? 13.445 -0.509 4.066 1 44.66 171 LEU A O 1
ATOM 1397 N N . LYS A 1 172 ? 14.016 1.307 5.438 1 43.53 172 LYS A N 1
ATOM 1398 C CA . LYS A 1 172 ? 15.352 0.762 5.637 1 43.53 172 LYS A CA 1
ATOM 1399 C C . LYS A 1 172 ? 15.289 -0.636 6.242 1 43.53 172 LYS A C 1
ATOM 1401 O O . LYS A 1 172 ? 15.992 -1.545 5.793 1 43.53 172 LYS A O 1
ATOM 1406 N N . GLU A 1 173 ? 14.852 -0.591 7.531 1 40.34 173 GLU A N 1
ATOM 1407 C CA . GLU A 1 173 ? 14.977 -1.784 8.359 1 40.34 173 GLU A CA 1
ATOM 1408 C C . GLU A 1 173 ? 14.164 -2.941 7.801 1 40.34 173 GLU A C 1
ATOM 1410 O O . GLU A 1 173 ? 14.5 -4.109 8.008 1 40.34 173 GLU A O 1
ATOM 1415 N N . CYS A 1 174 ? 12.93 -2.539 7.52 1 38.22 174 CYS A N 1
ATOM 1416 C CA . CYS A 1 174 ? 12.086 -3.689 7.211 1 38.22 174 CYS A CA 1
ATOM 1417 C C . CYS A 1 174 ? 12.727 -4.559 6.133 1 38.22 174 CYS A C 1
ATOM 1419 O O . CYS A 1 174 ? 12.727 -5.785 6.234 1 38.22 174 CYS A O 1
ATOM 1421 N N . CYS A 1 175 ? 12.961 -3.951 4.902 1 43.81 175 CYS A N 1
ATOM 1422 C CA . CYS A 1 175 ? 13.414 -4.82 3.82 1 43.81 175 CYS A CA 1
ATOM 1423 C C . CYS A 1 175 ? 14.898 -4.621 3.543 1 43.81 175 CYS A C 1
ATOM 1425 O O . CYS A 1 175 ? 15.391 -4.988 2.475 1 43.81 175 CYS A O 1
ATOM 1427 N N . GLY A 1 176 ? 15.766 -4.211 4.707 1 40.06 176 GLY A N 1
ATOM 1428 C CA . GLY A 1 176 ? 17.156 -3.902 4.414 1 40.06 176 GLY A CA 1
ATOM 1429 C C . GLY A 1 176 ? 17.312 -2.787 3.396 1 40.06 176 GLY A C 1
ATOM 1430 O O . GLY A 1 176 ? 18.391 -2.617 2.816 1 40.06 176 GLY A O 1
ATOM 1431 N N . PHE A 1 177 ? 16.328 -2.375 2.777 1 34.97 177 PHE A N 1
ATOM 1432 C CA . PHE A 1 177 ? 16.359 -1.348 1.744 1 34.97 177 PHE A CA 1
ATOM 1433 C C . PHE A 1 177 ? 16.172 0.037 2.354 1 34.97 177 PHE A C 1
ATOM 1435 O O . PHE A 1 177 ? 15.539 0.178 3.404 1 34.97 177 PHE A O 1
ATOM 1442 N N . THR A 1 178 ? 17.25 0.816 2.15 1 37.56 178 THR A N 1
ATOM 1443 C CA . THR A 1 178 ? 17.156 2.225 2.521 1 37.56 178 THR A CA 1
ATOM 1444 C C . THR A 1 178 ? 16.281 2.992 1.528 1 37.56 178 THR A C 1
ATOM 1446 O O . THR A 1 178 ? 16.469 2.879 0.315 1 37.56 178 THR A O 1
ATOM 1449 N N . CYS A 1 179 ? 14.898 3.035 1.619 1 39.72 179 CYS A N 1
ATOM 1450 C CA . CYS A 1 179 ? 14.18 3.953 0.745 1 39.72 179 CYS A CA 1
ATOM 1451 C C . CYS A 1 179 ? 13.961 5.301 1.425 1 39.72 179 CYS A C 1
ATOM 1453 O O . CYS A 1 179 ? 13.57 5.355 2.592 1 39.72 179 CYS A O 1
ATOM 1455 N N . SER A 1 180 ? 14.969 6.227 1.374 1 34.84 180 SER A N 1
ATOM 1456 C CA . SER A 1 180 ? 14.797 7.559 1.943 1 34.84 180 SER A CA 1
ATOM 1457 C C . SER A 1 180 ? 13.836 8.398 1.106 1 34.84 180 SER A C 1
ATOM 1459 O O . SER A 1 180 ? 13.953 8.445 -0.12 1 34.84 180 SER A O 1
ATOM 1461 N N . ILE A 1 181 ? 12.625 8.586 1.562 1 35.75 181 ILE A N 1
ATOM 1462 C CA . ILE A 1 181 ? 11.797 9.594 0.92 1 35.75 181 ILE A CA 1
ATOM 1463 C C . ILE A 1 181 ? 12.344 10.984 1.229 1 35.75 181 ILE A C 1
ATOM 1465 O O . ILE A 1 181 ? 12.359 11.414 2.387 1 35.75 181 ILE A O 1
ATOM 1469 N N . MET A 1 182 ? 13.508 11.445 0.659 1 31.53 182 MET A N 1
ATOM 1470 C CA . MET A 1 182 ? 13.867 12.844 0.867 1 31.53 182 MET A CA 1
ATOM 1471 C C . MET A 1 182 ? 12.812 13.773 0.263 1 31.53 182 MET A C 1
ATOM 1473 O O . MET A 1 182 ? 12.234 13.461 -0.779 1 31.53 182 MET A O 1
ATOM 1477 N N . MET B 1 1 ? 10.609 8.789 13.328 1 24.25 1 MET B N 1
ATOM 1478 C CA . MET B 1 1 ? 9.422 9.578 13.625 1 24.25 1 MET B CA 1
ATOM 1479 C C . MET B 1 1 ? 9.703 10.594 14.727 1 24.25 1 MET B C 1
ATOM 1481 O O . MET B 1 1 ? 10.008 10.211 15.859 1 24.25 1 MET B O 1
ATOM 1485 N N . VAL B 1 2 ? 10.484 11.508 14.367 1 29.45 2 VAL B N 1
ATOM 1486 C CA . VAL B 1 2 ? 10.672 12.438 15.477 1 29.45 2 VAL B CA 1
ATOM 1487 C C . VAL B 1 2 ? 9.32 12.781 16.109 1 29.45 2 VAL B C 1
ATOM 1489 O O . VAL B 1 2 ? 8.469 13.398 15.461 1 29.45 2 VAL B O 1
ATOM 1492 N N . PHE B 1 3 ? 8.695 11.695 16.578 1 34.59 3 PHE B N 1
ATOM 1493 C CA . PHE B 1 3 ? 7.582 12.117 17.438 1 34.59 3 PHE B CA 1
ATOM 1494 C C . PHE B 1 3 ? 7.992 13.281 18.328 1 34.59 3 PHE B C 1
ATOM 1496 O O . PHE B 1 3 ? 9.055 13.242 18.953 1 34.59 3 PHE B O 1
ATOM 1503 N N . CYS B 1 4 ? 7.992 14.359 17.734 1 34.19 4 CYS B N 1
ATOM 1504 C CA . CYS B 1 4 ? 8.164 15.477 18.656 1 34.19 4 CYS B CA 1
ATOM 1505 C C . CYS B 1 4 ? 7.797 15.062 20.078 1 34.19 4 CYS B C 1
ATOM 1507 O O . CYS B 1 4 ? 6.781 14.398 20.297 1 34.19 4 CYS B O 1
ATOM 1509 N N . PRO B 1 5 ? 8.875 14.859 21.016 1 35.44 5 PRO B N 1
ATOM 1510 C CA . PRO B 1 5 ? 8.531 14.664 22.438 1 35.44 5 PRO B CA 1
ATOM 1511 C C . PRO B 1 5 ? 7.078 15 22.734 1 35.44 5 PRO B C 1
ATOM 1513 O O . PRO B 1 5 ? 6.355 15.492 21.875 1 35.44 5 PRO B O 1
ATOM 1516 N N . THR B 1 6 ? 6.844 15.68 24.031 1 35.69 6 THR B N 1
ATOM 1517 C CA . THR B 1 6 ? 5.738 16.062 24.906 1 35.69 6 THR B CA 1
ATOM 1518 C C . THR B 1 6 ? 4.746 16.953 24.156 1 35.69 6 THR B C 1
ATOM 1520 O O . THR B 1 6 ? 5.012 18.125 23.922 1 35.69 6 THR B O 1
ATOM 1523 N N . PHE B 1 7 ? 4.402 16.578 23.016 1 41.94 7 PHE B N 1
ATOM 1524 C CA . PHE B 1 7 ? 3.172 17.266 22.641 1 41.94 7 PHE B CA 1
ATOM 1525 C C . PHE B 1 7 ? 2.281 17.5 23.859 1 41.94 7 PHE B C 1
ATOM 1527 O O . PHE B 1 7 ? 1.664 16.547 24.359 1 41.94 7 PHE B O 1
ATOM 1534 N N . ARG B 1 8 ? 2.92 17.938 24.859 1 35.56 8 ARG B N 1
ATOM 1535 C CA . ARG B 1 8 ? 2.152 18.328 26.047 1 35.56 8 ARG B CA 1
ATOM 1536 C C . ARG B 1 8 ? 0.717 18.688 25.672 1 35.56 8 ARG B C 1
ATOM 1538 O O . ARG B 1 8 ? 0.475 19.312 24.641 1 35.56 8 ARG B O 1
ATOM 1545 N N . LYS B 1 9 ? -0.21 17.75 26.016 1 41.81 9 LYS B N 1
ATOM 1546 C CA . LYS B 1 9 ? -1.584 18.188 26.25 1 41.81 9 LYS B CA 1
ATOM 1547 C C . LYS B 1 9 ? -1.654 19.703 26.469 1 41.81 9 LYS B C 1
ATOM 1549 O O . LYS B 1 9 ? -1.141 20.219 27.453 1 41.81 9 LYS B O 1
ATOM 1554 N N . THR B 1 10 ? -1.385 20.484 25.562 1 38.97 10 THR B N 1
ATOM 1555 C CA . THR B 1 10 ? -1.936 21.812 25.828 1 38.97 10 THR B CA 1
ATOM 1556 C C . THR B 1 10 ? -3.293 21.703 26.516 1 38.97 10 THR B C 1
ATOM 1558 O O . THR B 1 10 ? -4.316 21.5 25.859 1 38.97 10 THR B O 1
ATOM 1561 N N . LYS B 1 11 ? -3.453 20.812 27.547 1 39.59 11 LYS B N 1
ATOM 1562 C CA . LYS B 1 11 ? -4.641 21.047 28.359 1 39.59 11 LYS B CA 1
ATOM 1563 C C . LYS B 1 11 ? -5.098 22.5 28.281 1 39.59 11 LYS B C 1
ATOM 1565 O O . LYS B 1 11 ? -4.559 23.281 27.484 1 39.59 11 LYS B O 1
ATOM 1570 N N . SER B 1 12 ? -5.555 23.047 29.578 1 33.69 12 SER B N 1
ATOM 1571 C CA . SER B 1 12 ? -6.211 24.297 29.938 1 33.69 12 SER B CA 1
ATOM 1572 C C . SER B 1 12 ? -5.406 25.5 29.484 1 33.69 12 SER B C 1
ATOM 1574 O O . SER B 1 12 ? -4.715 26.141 30.281 1 33.69 12 SER B O 1
ATOM 1576 N N . LEU B 1 13 ? -4.547 25.422 28.656 1 37.12 13 LEU B N 1
ATOM 1577 C CA . LEU B 1 13 ? -3.83 26.656 28.391 1 37.12 13 LEU B CA 1
ATOM 1578 C C . LEU B 1 13 ? -4.801 27.828 28.234 1 37.12 13 LEU B C 1
ATOM 1580 O O . LEU B 1 13 ? -5.75 27.75 27.453 1 37.12 13 LEU B O 1
ATOM 1584 N N . ALA B 1 14 ? -5.023 28.578 29.203 1 40.75 14 ALA B N 1
ATOM 1585 C CA . ALA B 1 14 ? -5.27 30 29.016 1 40.75 14 ALA B CA 1
ATOM 1586 C C . ALA B 1 14 ? -4.781 30.469 27.641 1 40.75 14 ALA B C 1
ATOM 1588 O O . ALA B 1 14 ? -3.617 30.25 27.297 1 40.75 14 ALA B O 1
ATOM 1589 N N . VAL B 1 15 ? -5.602 30.141 26.531 1 49.72 15 VAL B N 1
ATOM 1590 C CA . VAL B 1 15 ? -5.273 30.891 25.328 1 49.72 15 VAL B CA 1
ATOM 1591 C C . VAL B 1 15 ? -4.254 31.984 25.656 1 49.72 15 VAL B C 1
ATOM 1593 O O . VAL B 1 15 ? -4.594 33 26.297 1 49.72 15 VAL B O 1
ATOM 1596 N N . SER B 1 16 ? -3.137 31.578 26.359 1 46.94 16 SER B N 1
ATOM 1597 C CA . SER B 1 16 ? -2.189 32.688 26.531 1 46.94 16 SER B CA 1
ATOM 1598 C C . SER B 1 16 ? -2.217 33.625 25.328 1 46.94 16 SER B C 1
ATOM 1600 O O . SER B 1 16 ? -2.1 33.188 24.188 1 46.94 16 SER B O 1
ATOM 1602 N N . LEU B 1 17 ? -3.047 34.5 25.375 1 52.06 17 LEU B N 1
ATOM 1603 C CA . LEU B 1 17 ? -3.146 35.594 24.438 1 52.06 17 LEU B CA 1
ATOM 1604 C C . LEU B 1 17 ? -1.78 35.938 23.859 1 52.06 17 LEU B C 1
ATOM 1606 O O . LEU B 1 17 ? -1.584 37.062 23.328 1 52.06 17 LEU B O 1
ATOM 1610 N N . SER B 1 18 ? -0.735 35.062 24.297 1 52.41 18 SER B N 1
ATOM 1611 C CA . SER B 1 18 ? 0.521 35.5 23.688 1 52.41 18 SER B CA 1
ATOM 1612 C C . SER B 1 18 ? 0.512 35.281 22.172 1 52.41 18 SER B C 1
ATOM 1614 O O . SER B 1 18 ? -0.185 34.406 21.672 1 52.41 18 SER B O 1
ATOM 1616 N N . GLU B 1 19 ? 0.769 36.344 21.391 1 52.5 19 GLU B N 1
ATOM 1617 C CA . GLU B 1 19 ? 0.914 36.438 19.938 1 52.5 19 GLU B CA 1
ATOM 1618 C C . GLU B 1 19 ? 1.746 35.25 19.406 1 52.5 19 GLU B C 1
ATOM 1620 O O . GLU B 1 19 ? 2.041 35.219 18.219 1 52.5 19 GLU B O 1
ATOM 1625 N N . ASP B 1 20 ? 2.148 34.406 20.344 1 56.56 20 ASP B N 1
ATOM 1626 C CA . ASP B 1 20 ? 3.148 33.469 19.844 1 56.56 20 ASP B CA 1
ATOM 1627 C C . ASP B 1 20 ? 2.518 32.438 18.922 1 56.56 20 ASP B C 1
ATOM 1629 O O . ASP B 1 20 ? 1.361 32.031 19.125 1 56.56 20 ASP B O 1
ATOM 1633 N N . ASP B 1 21 ? 3.139 32.25 17.75 1 58.69 21 ASP B N 1
ATOM 1634 C CA . ASP B 1 21 ? 2.801 31.281 16.703 1 58.69 21 ASP B CA 1
ATOM 1635 C C . ASP B 1 21 ? 2.68 29.859 17.281 1 58.69 21 ASP B C 1
ATOM 1637 O O . ASP B 1 21 ? 3.465 29.469 18.141 1 58.69 21 ASP B O 1
ATOM 1641 N N . VAL B 1 22 ? 1.521 29.25 17.203 1 66.94 22 VAL B N 1
ATOM 1642 C CA . VAL B 1 22 ? 1.33 27.844 17.578 1 66.94 22 VAL B CA 1
ATOM 1643 C C . VAL B 1 22 ? 2.279 26.953 16.781 1 66.94 22 VAL B C 1
ATOM 1645 O O . VAL B 1 22 ? 2.324 27.047 15.547 1 66.94 22 VAL B O 1
ATOM 1648 N N . VAL B 1 23 ? 3.227 26.203 17.469 1 67.19 23 VAL B N 1
ATOM 1649 C CA . VAL B 1 23 ? 4.23 25.359 16.828 1 67.19 23 VAL B CA 1
ATOM 1650 C C . VAL 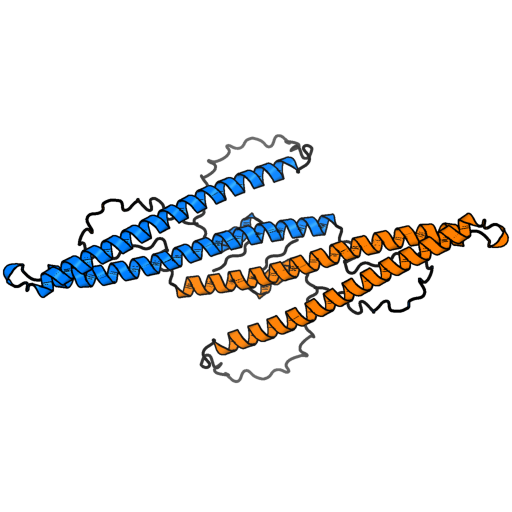B 1 23 ? 3.6 24.031 16.406 1 67.19 23 VAL B C 1
ATOM 1652 O O . VAL B 1 23 ? 2.93 23.375 17.219 1 67.19 23 VAL B O 1
ATOM 1655 N N . SER B 1 24 ? 3.629 23.719 15.188 1 72.25 24 SER B N 1
ATOM 1656 C CA . SER B 1 24 ? 3.086 22.5 14.594 1 72.25 24 SER B CA 1
ATOM 1657 C C . SER B 1 24 ? 3.93 21.281 14.961 1 72.25 24 SER B C 1
ATOM 1659 O O . SER B 1 24 ? 5.094 21.422 15.352 1 72.25 24 SER B O 1
ATOM 1661 N N . MET B 1 25 ? 3.277 20.062 15.062 1 70.62 25 MET B N 1
ATOM 1662 C CA . MET B 1 25 ? 3.945 18.766 15.25 1 70.62 25 MET B CA 1
ATOM 1663 C C . MET B 1 25 ? 5.047 18.578 14.211 1 70.62 25 MET B C 1
ATOM 1665 O O . MET B 1 25 ? 6.02 17.859 14.461 1 70.62 25 MET B O 1
ATOM 1669 N N . ALA B 1 26 ? 4.887 19.172 13.031 1 67.94 26 ALA B N 1
ATOM 1670 C CA . ALA B 1 26 ? 5.879 19.078 11.961 1 67.94 26 ALA B CA 1
ATOM 1671 C C . ALA B 1 26 ? 7.07 19.984 12.242 1 67.94 26 ALA B C 1
ATOM 1673 O O . ALA B 1 26 ? 6.953 20.969 12.977 1 67.94 26 ALA B O 1
ATOM 1674 N N . ASP B 1 27 ? 8.305 19.453 11.844 1 65.12 27 ASP B N 1
ATOM 1675 C CA . ASP B 1 27 ? 9.438 20.375 11.844 1 65.12 27 ASP B CA 1
ATOM 1676 C C . ASP B 1 27 ? 9.07 21.703 1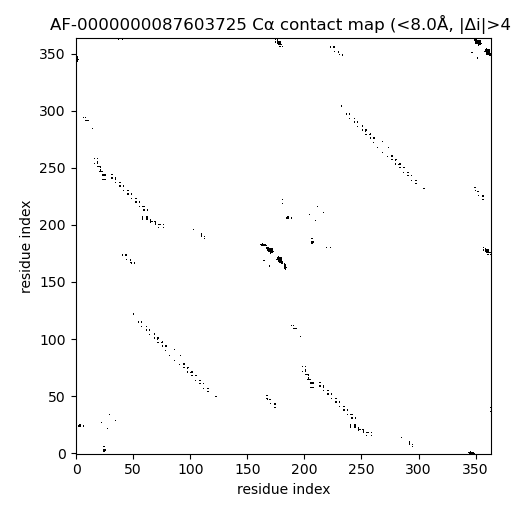1.188 1 65.12 27 ASP B C 1
ATOM 1678 O O . ASP B 1 27 ? 8.266 21.734 10.25 1 65.12 27 ASP B O 1
ATOM 1682 N N . SER B 1 28 ? 9.484 22.719 11.742 1 69.88 28 SER B N 1
ATOM 1683 C CA . SER B 1 28 ? 9.102 24.062 11.336 1 69.88 28 SER B CA 1
ATOM 1684 C C . SER B 1 28 ? 9.398 24.297 9.859 1 69.88 28 SER B C 1
ATOM 1686 O O . SER B 1 28 ? 8.805 25.188 9.242 1 69.88 28 SER B O 1
ATOM 1688 N N . THR B 1 29 ? 10.203 23.422 9.219 1 78.69 29 THR B N 1
ATOM 1689 C CA . THR B 1 29 ? 10.602 23.688 7.844 1 78.69 29 THR B CA 1
ATOM 1690 C C . THR B 1 29 ? 9.758 22.891 6.863 1 78.69 29 THR B C 1
ATOM 1692 O O . THR B 1 29 ? 9.773 23.141 5.66 1 78.69 29 THR B O 1
ATOM 1695 N N . ILE B 1 30 ? 8.906 22.031 7.379 1 80.94 30 ILE B N 1
ATOM 1696 C CA . ILE B 1 30 ? 8.141 21.172 6.484 1 80.94 30 ILE B CA 1
ATOM 1697 C C . ILE B 1 30 ? 6.863 21.875 6.055 1 80.94 30 ILE B C 1
ATOM 1699 O O . ILE B 1 30 ? 6.117 22.391 6.895 1 80.94 30 ILE B O 1
ATOM 1703 N N . THR B 1 31 ? 6.676 22 4.777 1 88.88 31 THR B N 1
ATOM 1704 C CA . THR B 1 31 ? 5.48 22.641 4.242 1 88.88 31 THR B CA 1
ATOM 1705 C C . THR B 1 31 ? 4.449 21.609 3.811 1 88.88 31 THR B C 1
ATOM 1707 O O . THR B 1 31 ? 4.762 20.422 3.703 1 88.88 31 THR B O 1
ATOM 1710 N N . VAL B 1 32 ? 3.291 22.078 3.551 1 89.88 32 VAL B N 1
ATOM 1711 C CA . VAL B 1 32 ? 2.221 21.203 3.064 1 89.88 32 VAL B CA 1
ATOM 1712 C C . VAL B 1 32 ? 2.607 20.609 1.712 1 89.88 32 VAL B C 1
ATOM 1714 O O . VAL B 1 32 ? 2.338 19.438 1.441 1 89.88 32 VAL B O 1
ATOM 1717 N N . ASP B 1 33 ? 3.266 21.438 0.99 1 88.94 33 ASP B N 1
ATOM 1718 C CA . ASP B 1 33 ? 3.701 20.969 -0.322 1 88.94 33 ASP B CA 1
ATOM 1719 C C . ASP B 1 33 ? 4.695 19.828 -0.191 1 88.94 33 ASP B C 1
ATOM 1721 O O . ASP B 1 33 ? 4.664 18.875 -0.983 1 88.94 33 ASP B O 1
ATOM 1725 N N . ASP B 1 34 ? 5.523 19.969 0.73 1 84 34 ASP B N 1
ATOM 1726 C CA . ASP B 1 34 ? 6.473 18.891 0.991 1 84 34 ASP B CA 1
ATOM 1727 C C . ASP B 1 34 ? 5.75 17.609 1.366 1 84 34 ASP B C 1
ATOM 1729 O O . ASP B 1 34 ? 6.105 16.531 0.892 1 84 34 ASP B O 1
ATOM 1733 N N . ILE B 1 35 ? 4.785 17.734 2.186 1 90.62 35 ILE B N 1
ATOM 1734 C CA . ILE B 1 35 ? 4.023 16.578 2.662 1 90.62 35 ILE B CA 1
ATOM 1735 C C . ILE B 1 35 ? 3.271 15.938 1.497 1 90.62 35 ILE B C 1
ATOM 1737 O O . ILE B 1 35 ? 3.289 14.719 1.336 1 90.62 35 ILE B O 1
ATOM 1741 N N . GLU B 1 36 ? 2.682 16.781 0.668 1 91.5 36 GLU B N 1
ATOM 1742 C CA . GLU B 1 36 ? 1.961 16.297 -0.5 1 91.5 36 GLU B CA 1
ATOM 1743 C C . GLU B 1 36 ? 2.898 15.57 -1.463 1 91.5 36 GLU B C 1
ATOM 1745 O O . GLU B 1 36 ? 2.52 14.57 -2.072 1 91.5 36 GLU B O 1
ATOM 1750 N N . GLY B 1 37 ? 4.066 16.156 -1.579 1 83.81 37 GLY B N 1
ATOM 1751 C CA . GLY B 1 37 ? 5.059 15.469 -2.398 1 83.81 37 GLY B CA 1
ATOM 1752 C C . GLY B 1 37 ? 5.406 14.086 -1.887 1 83.81 37 GLY B C 1
ATOM 1753 O O . GLY B 1 37 ? 5.492 13.133 -2.664 1 83.81 37 GLY B O 1
ATOM 1754 N N . GLU B 1 38 ? 5.578 14.016 -0.682 1 83.62 38 GLU B N 1
ATOM 1755 C CA . GLU B 1 38 ? 5.895 12.719 -0.085 1 83.62 38 GLU B CA 1
ATOM 1756 C C . GLU B 1 38 ? 4.719 11.75 -0.215 1 83.62 38 GLU B C 1
ATOM 1758 O O . GLU B 1 38 ? 4.914 10.562 -0.474 1 83.62 38 GLU B O 1
ATOM 1763 N N . LEU B 1 39 ? 3.562 12.25 -0.04 1 89.31 39 LEU B N 1
ATOM 1764 C CA . LEU B 1 39 ? 2.369 11.422 -0.188 1 89.31 39 LEU B CA 1
ATOM 1765 C C . LEU B 1 39 ? 2.246 10.898 -1.614 1 89.31 39 LEU B C 1
ATOM 1767 O O . LEU B 1 39 ? 1.851 9.75 -1.825 1 89.31 39 LEU B O 1
ATOM 1771 N N . PHE B 1 40 ? 2.598 11.742 -2.516 1 85.75 40 PHE B N 1
ATOM 1772 C CA . PHE B 1 40 ? 2.578 11.328 -3.914 1 85.75 40 PHE B CA 1
ATOM 1773 C C . PHE B 1 40 ? 3.559 10.188 -4.152 1 85.75 40 PHE B C 1
ATOM 1775 O O . PHE B 1 40 ? 3.232 9.219 -4.836 1 85.75 40 PHE B O 1
ATOM 1782 N N . LYS B 1 41 ? 4.676 10.305 -3.598 1 83.5 41 LYS B N 1
ATOM 1783 C CA . LYS B 1 41 ? 5.672 9.25 -3.729 1 83.5 41 LYS B CA 1
ATOM 1784 C C . LYS B 1 41 ? 5.176 7.949 -3.096 1 83.5 41 LYS B C 1
ATOM 1786 O O . LYS B 1 41 ? 5.363 6.867 -3.658 1 83.5 41 LYS B O 1
ATOM 1791 N N . ILE B 1 42 ? 4.633 8.031 -1.928 1 85.25 42 ILE B N 1
ATOM 1792 C CA . ILE B 1 42 ? 4.102 6.863 -1.23 1 85.25 42 ILE B CA 1
ATOM 1793 C C . ILE B 1 42 ? 3.055 6.176 -2.104 1 85.25 42 ILE B C 1
ATOM 1795 O O . ILE B 1 42 ? 3.062 4.949 -2.242 1 85.25 42 ILE B O 1
ATOM 1799 N N . GLU B 1 43 ? 2.225 6.965 -2.729 1 88.19 43 GLU B N 1
ATOM 1800 C CA . GLU B 1 43 ? 1.193 6.41 -3.602 1 88.19 43 GLU B CA 1
ATOM 1801 C C . GLU B 1 43 ? 1.81 5.672 -4.785 1 88.19 43 GLU B C 1
ATOM 1803 O O . GLU B 1 43 ? 1.339 4.598 -5.164 1 88.19 43 GLU B O 1
ATOM 1808 N N . ARG B 1 44 ? 2.803 6.191 -5.32 1 83.62 44 ARG B N 1
ATOM 1809 C CA . ARG B 1 44 ? 3.467 5.547 -6.453 1 83.62 44 ARG B CA 1
ATOM 1810 C C . ARG B 1 44 ? 4.098 4.223 -6.035 1 83.62 44 ARG B C 1
ATOM 1812 O O . ARG B 1 44 ? 3.992 3.227 -6.754 1 83.62 44 ARG B O 1
ATOM 1819 N N . ILE B 1 45 ? 4.746 4.301 -4.93 1 84.12 45 ILE B N 1
ATOM 1820 C CA . ILE B 1 45 ? 5.379 3.08 -4.438 1 84.12 45 ILE B CA 1
ATOM 1821 C C . ILE B 1 45 ? 4.309 2.025 -4.16 1 84.12 45 ILE B C 1
ATOM 1823 O O . ILE B 1 45 ? 4.484 0.851 -4.488 1 84.12 45 ILE B O 1
ATOM 1827 N N . ARG B 1 46 ? 3.262 2.441 -3.566 1 88.88 46 ARG B N 1
ATOM 1828 C CA . ARG B 1 46 ? 2.162 1.524 -3.285 1 88.88 46 ARG B CA 1
ATOM 1829 C C . ARG B 1 46 ? 1.658 0.866 -4.566 1 88.88 46 ARG B C 1
ATOM 1831 O O . ARG B 1 46 ? 1.385 -0.335 -4.586 1 88.88 46 ARG B O 1
ATOM 1838 N N . ASP B 1 47 ? 1.563 1.646 -5.598 1 86.69 47 ASP B N 1
ATOM 1839 C CA . ASP B 1 47 ? 1.102 1.12 -6.879 1 86.69 47 ASP B CA 1
ATOM 1840 C C . ASP B 1 47 ? 2.051 0.046 -7.406 1 86.69 47 ASP B C 1
ATOM 1842 O O . ASP B 1 47 ? 1.607 -1.003 -7.879 1 86.69 47 ASP B O 1
ATOM 1846 N N . VAL B 1 48 ? 3.256 0.3 -7.297 1 84.5 48 VAL B N 1
ATOM 1847 C CA . VAL B 1 48 ? 4.262 -0.643 -7.773 1 84.5 48 VAL B CA 1
ATOM 1848 C C . VAL B 1 48 ? 4.203 -1.925 -6.945 1 84.5 48 VAL B C 1
ATOM 1850 O O . VAL B 1 48 ? 4.309 -3.027 -7.488 1 84.5 48 VAL B O 1
ATOM 1853 N N . LEU B 1 49 ? 4.035 -1.742 -5.707 1 86.94 49 LEU B N 1
ATOM 1854 C CA . LEU B 1 49 ? 3.979 -2.908 -4.832 1 86.94 49 LEU B CA 1
ATOM 1855 C C . LEU B 1 49 ? 2.756 -3.766 -5.145 1 86.94 49 LEU B C 1
ATOM 1857 O O . LEU B 1 49 ? 2.846 -4.996 -5.172 1 86.94 49 LEU B O 1
ATOM 1861 N N . VAL B 1 50 ? 1.594 -3.107 -5.406 1 92.19 50 VAL B N 1
ATOM 1862 C CA . VAL B 1 50 ? 0.374 -3.828 -5.754 1 92.19 50 VAL B CA 1
ATOM 1863 C C . VAL B 1 50 ? 0.591 -4.613 -7.047 1 92.19 50 VAL B C 1
ATOM 1865 O O . VAL B 1 50 ? 0.182 -5.773 -7.152 1 92.19 50 VAL B O 1
ATOM 1868 N N . ARG B 1 51 ? 1.252 -4.039 -7.973 1 89.5 51 ARG B N 1
ATOM 1869 C CA . ARG B 1 51 ? 1.542 -4.691 -9.242 1 89.5 51 ARG B CA 1
ATOM 1870 C C . ARG B 1 51 ? 2.475 -5.883 -9.047 1 89.5 51 ARG B C 1
ATOM 1872 O O . ARG B 1 51 ? 2.229 -6.965 -9.586 1 89.5 51 ARG B O 1
ATOM 1879 N N . ARG B 1 52 ? 3.51 -5.648 -8.281 1 88.25 52 ARG B N 1
ATOM 1880 C CA . ARG B 1 52 ? 4.453 -6.73 -8.023 1 88.25 52 ARG B CA 1
ATOM 1881 C C . ARG B 1 52 ? 3.787 -7.871 -7.258 1 88.25 52 ARG B C 1
ATOM 1883 O O . ARG B 1 52 ? 4.047 -9.047 -7.531 1 88.25 52 ARG B O 1
ATOM 1890 N N . GLU B 1 53 ? 2.98 -7.516 -6.309 1 91.25 53 GLU B N 1
ATOM 1891 C CA . GLU B 1 53 ? 2.24 -8.531 -5.559 1 91.25 53 GLU B CA 1
ATOM 1892 C C . GLU B 1 53 ? 1.386 -9.383 -6.488 1 91.25 53 GLU B C 1
ATOM 1894 O O . GLU B 1 53 ? 1.364 -10.609 -6.367 1 91.25 53 GLU B O 1
ATOM 1899 N N . SER B 1 54 ? 0.739 -8.703 -7.375 1 91.94 54 SER B N 1
ATOM 1900 C CA . SER B 1 54 ? -0.091 -9.414 -8.336 1 91.94 54 SER B CA 1
ATOM 1901 C C . SER B 1 54 ? 0.747 -10.352 -9.203 1 91.94 54 SER B C 1
ATOM 1903 O O . SER B 1 54 ? 0.366 -11.5 -9.43 1 91.94 54 SER B O 1
ATOM 1905 N N . GLU B 1 55 ? 1.827 -9.859 -9.648 1 89.62 55 GLU B N 1
ATOM 1906 C CA . GLU B 1 55 ? 2.736 -10.664 -10.461 1 89.62 55 GLU B CA 1
ATOM 1907 C C . GLU B 1 55 ? 3.172 -11.922 -9.711 1 89.62 55 GLU B C 1
ATOM 1909 O O . GLU B 1 55 ? 3.16 -13.023 -10.273 1 89.62 55 GLU B O 1
ATOM 1914 N N . LEU B 1 56 ? 3.557 -11.695 -8.516 1 89.94 56 LEU B N 1
ATOM 1915 C CA . LEU B 1 56 ? 4.02 -12.812 -7.703 1 89.94 56 LEU B CA 1
ATOM 1916 C C . LEU B 1 56 ? 2.904 -13.828 -7.484 1 89.94 56 LEU B C 1
ATOM 1918 O O . LEU B 1 56 ? 3.141 -15.039 -7.539 1 89.94 56 LEU B O 1
ATOM 1922 N N . ARG B 1 57 ? 1.683 -13.359 -7.297 1 94.44 57 ARG B N 1
ATOM 1923 C CA . ARG B 1 57 ? 0.545 -14.25 -7.117 1 94.44 57 ARG B CA 1
ATOM 1924 C C . ARG B 1 57 ? 0.279 -15.062 -8.383 1 94.44 57 ARG B C 1
ATOM 1926 O O . ARG B 1 57 ? -0.001 -16.266 -8.312 1 94.44 57 ARG B O 1
ATOM 1933 N N . TYR B 1 58 ? 0.347 -14.383 -9.516 1 92.25 58 TYR B N 1
ATOM 1934 C CA . TYR B 1 58 ? 0.21 -15.086 -10.789 1 92.25 58 TYR B CA 1
ATOM 1935 C C . TYR B 1 58 ? 1.293 -16.141 -10.945 1 92.25 58 TYR B C 1
ATOM 1937 O O . TYR B 1 58 ? 1.023 -17.25 -11.422 1 92.25 58 TYR B O 1
ATOM 1945 N N . MET B 1 59 ? 2.514 -15.812 -10.539 1 89.81 59 MET B N 1
ATOM 1946 C CA . MET B 1 59 ? 3.629 -16.75 -10.641 1 89.81 59 MET B CA 1
ATOM 1947 C C . MET B 1 59 ? 3.4 -17.969 -9.75 1 89.81 59 MET B C 1
ATOM 1949 O O . MET B 1 59 ? 3.658 -19.094 -10.164 1 89.81 59 MET B O 1
ATOM 1953 N N . MET B 1 60 ? 2.93 -17.703 -8.586 1 92.81 60 MET B N 1
ATOM 1954 C CA . MET B 1 60 ? 2.648 -18.781 -7.652 1 92.81 60 MET B CA 1
ATOM 1955 C C . MET B 1 60 ? 1.615 -19.75 -8.227 1 92.81 60 MET B C 1
ATOM 1957 O O . MET B 1 60 ? 1.823 -20.969 -8.227 1 92.81 60 MET B O 1
ATOM 1961 N N . ASP B 1 61 ? 0.528 -19.203 -8.734 1 94.31 61 ASP B N 1
ATOM 1962 C CA . ASP B 1 61 ? -0.53 -20.016 -9.32 1 94.31 61 ASP B CA 1
ATOM 1963 C C . ASP B 1 61 ? -0.012 -20.812 -10.516 1 94.31 61 ASP B C 1
ATOM 1965 O O . ASP B 1 61 ? -0.326 -22 -10.664 1 94.31 61 ASP B O 1
ATOM 1969 N N . ASP B 1 62 ? 0.795 -20.234 -11.336 1 92.56 62 ASP B N 1
ATOM 1970 C CA . ASP B 1 62 ? 1.349 -20.891 -12.508 1 92.56 62 ASP B CA 1
ATOM 1971 C C . ASP B 1 62 ? 2.227 -22.078 -12.109 1 92.56 62 ASP B C 1
ATOM 1973 O O . ASP B 1 62 ? 2.141 -23.156 -12.703 1 92.56 62 ASP B O 1
ATOM 1977 N N . ILE B 1 63 ? 3.105 -21.828 -11.172 1 91.94 63 ILE B N 1
ATOM 1978 C CA . ILE B 1 63 ? 3.988 -22.891 -10.695 1 91.94 63 ILE B CA 1
ATOM 1979 C C . ILE B 1 63 ? 3.156 -24.078 -10.219 1 91.94 63 ILE B C 1
ATOM 1981 O O . ILE B 1 63 ? 3.447 -25.234 -10.57 1 91.94 63 ILE B O 1
ATOM 1985 N N . GLN B 1 64 ? 2.107 -23.766 -9.484 1 93.19 64 GLN B N 1
ATOM 1986 C CA . GLN B 1 64 ? 1.26 -24.812 -8.953 1 93.19 64 GLN B CA 1
ATOM 1987 C C . GLN B 1 64 ? 0.548 -25.578 -10.07 1 93.19 64 GLN B C 1
ATOM 1989 O O . GLN B 1 64 ? 0.489 -26.812 -10.055 1 93.19 64 GLN B O 1
ATOM 1994 N N . LEU B 1 65 ? 0.046 -24.844 -11 1 92.5 65 LEU B N 1
ATOM 1995 C CA . LEU B 1 65 ? -0.611 -25.469 -12.148 1 92.5 65 LEU B CA 1
ATOM 1996 C C . LEU B 1 65 ? 0.371 -26.328 -12.938 1 92.5 65 LEU B C 1
ATOM 1998 O O . LEU B 1 65 ? 0.053 -27.453 -13.305 1 92.5 65 LEU B O 1
ATOM 2002 N N . CYS B 1 66 ? 1.562 -25.828 -13.164 1 88.75 66 CYS B N 1
ATOM 2003 C CA . CYS B 1 66 ? 2.578 -26.562 -13.898 1 88.75 66 CYS B CA 1
ATOM 2004 C C . CYS B 1 66 ? 2.941 -27.859 -13.172 1 88.75 66 CYS B C 1
ATOM 2006 O O . CYS B 1 66 ? 3.082 -28.906 -13.797 1 88.75 66 CYS B O 1
ATOM 2008 N N . LYS B 1 67 ? 3.098 -27.781 -11.906 1 91.94 67 LYS B N 1
ATOM 2009 C CA . LYS B 1 67 ? 3.408 -28.953 -11.109 1 91.94 67 LYS B CA 1
ATOM 2010 C C . LYS B 1 67 ? 2.301 -30 -11.211 1 91.94 67 LYS B C 1
ATOM 2012 O O . LYS B 1 67 ? 2.576 -31.188 -11.406 1 91.94 67 LYS B O 1
ATOM 2017 N N . GLU B 1 68 ? 1.113 -29.516 -11.109 1 93.5 68 GLU B N 1
ATOM 2018 C CA . GLU B 1 68 ? -0.019 -30.438 -11.172 1 93.5 68 GLU B CA 1
ATOM 2019 C C . GLU B 1 68 ? -0.141 -31.062 -12.555 1 93.5 68 GLU B C 1
ATOM 2021 O O . GLU B 1 68 ? -0.364 -32.281 -12.672 1 93.5 68 GLU B O 1
ATOM 2026 N N . ILE B 1 69 ? 0.061 -30.359 -13.609 1 93 69 ILE B N 1
ATOM 2027 C CA . ILE B 1 69 ? -0.001 -30.875 -14.977 1 93 69 ILE B CA 1
ATOM 2028 C C . ILE B 1 69 ? 1.105 -31.906 -15.188 1 93 69 ILE B C 1
ATOM 2030 O O . ILE B 1 69 ? 0.862 -32.969 -15.742 1 93 69 ILE B O 1
ATOM 2034 N N . THR B 1 70 ? 2.303 -31.625 -14.703 1 91.81 70 THR B N 1
ATOM 2035 C CA . THR B 1 70 ? 3.434 -32.531 -14.836 1 91.81 70 THR B CA 1
ATOM 2036 C C . THR B 1 70 ? 3.15 -33.844 -14.117 1 91.81 70 THR B C 1
ATOM 2038 O O . THR B 1 70 ? 3.43 -34.938 -14.648 1 91.81 70 THR B O 1
ATOM 2041 N N . ARG B 1 71 ? 2.566 -33.719 -12.93 1 94.12 71 ARG B N 1
ATOM 2042 C CA . ARG B 1 71 ? 2.227 -34.906 -12.156 1 94.12 71 ARG B CA 1
ATOM 2043 C C . ARG B 1 71 ? 1.226 -35.781 -12.906 1 94.12 71 ARG B C 1
ATOM 2045 O O . ARG B 1 71 ? 1.418 -37 -13.023 1 94.12 71 ARG B O 1
ATOM 2052 N N . LEU B 1 72 ? 0.222 -35.25 -13.453 1 94.06 72 LEU B N 1
ATOM 2053 C CA . LEU B 1 72 ? -0.812 -36 -14.164 1 94.06 72 LEU B CA 1
ATOM 2054 C C . LEU B 1 72 ? -0.276 -36.531 -15.477 1 94.06 72 LEU B C 1
ATOM 2056 O O . LEU B 1 72 ? -0.642 -37.656 -15.883 1 94.06 72 LEU B O 1
ATOM 2060 N N . LYS B 1 73 ? 0.59 -35.812 -16.109 1 92.31 73 LYS B N 1
ATOM 2061 C CA . LYS B 1 73 ? 1.213 -36.281 -17.344 1 92.31 73 LYS B CA 1
ATOM 2062 C C . LYS B 1 73 ? 2.053 -37.531 -17.094 1 92.31 73 LYS B C 1
ATOM 2064 O O . LYS B 1 73 ? 2.047 -38.469 -17.906 1 92.31 73 LYS B O 1
ATOM 2069 N N . LYS B 1 74 ? 2.781 -37.531 -15.953 1 93.19 74 LYS B N 1
ATOM 2070 C CA . LYS B 1 74 ? 3.574 -38.719 -15.594 1 93.19 74 LYS B CA 1
ATOM 2071 C C . LYS B 1 74 ? 2.684 -39.938 -15.383 1 93.19 74 LYS B C 1
ATOM 2073 O O . LYS B 1 74 ? 3 -41.031 -15.859 1 93.19 74 LYS B O 1
ATOM 2078 N N . GLU B 1 75 ? 1.581 -39.688 -14.719 1 93.25 75 GLU B N 1
ATOM 2079 C CA . GLU B 1 75 ? 0.631 -40.781 -14.5 1 93.25 75 GLU B CA 1
ATOM 2080 C C . GLU B 1 75 ? 0.048 -41.281 -15.812 1 93.25 75 GLU B C 1
ATOM 2082 O O . GLU B 1 75 ? -0.091 -42.469 -16.016 1 93.25 75 GLU B O 1
ATOM 2087 N N . LEU B 1 76 ? -0.273 -40.375 -16.672 1 93.94 76 LEU B N 1
ATOM 2088 C CA . LEU B 1 76 ? -0.812 -40.719 -17.984 1 93.94 76 LEU B CA 1
ATOM 2089 C C . LEU B 1 76 ? 0.208 -41.531 -18.797 1 93.94 76 LEU B C 1
ATOM 2091 O O . LEU B 1 76 ? -0.14 -42.5 -19.453 1 93.94 76 LEU B O 1
ATOM 2095 N N . HIS B 1 77 ? 1.456 -41.125 -18.734 1 91.69 77 HIS B N 1
ATOM 2096 C CA . HIS B 1 77 ? 2.52 -41.781 -19.484 1 91.69 77 HIS B CA 1
ATOM 2097 C C . HIS B 1 77 ? 2.682 -43.219 -19.062 1 91.69 77 HIS B C 1
ATOM 2099 O O . HIS B 1 77 ? 2.898 -44.125 -19.891 1 91.69 77 HIS B O 1
ATOM 2105 N N . LYS B 1 78 ? 2.52 -43.531 -17.703 1 91.56 78 LYS B N 1
ATOM 2106 C CA . LYS B 1 78 ? 2.598 -44.906 -17.203 1 91.56 78 LYS B CA 1
ATOM 2107 C C . LYS B 1 78 ? 1.504 -45.781 -17.812 1 91.56 78 LYS B C 1
ATOM 2109 O O . LYS B 1 78 ? 1.743 -46.938 -18.141 1 91.56 78 LYS B O 1
ATOM 2114 N N . LEU B 1 79 ? 0.359 -45.156 -18.062 1 91 79 LEU B N 1
ATOM 2115 C CA . LEU B 1 79 ? -0.778 -45.906 -18.594 1 91 79 LEU B CA 1
ATOM 2116 C C . LEU B 1 79 ? -0.646 -46.094 -20.109 1 91 79 LEU B C 1
ATOM 2118 O O . LEU B 1 79 ? -0.965 -47.156 -20.641 1 91 79 LEU B O 1
ATOM 2122 N N . VAL B 1 80 ? -0.131 -45.062 -20.734 1 89.5 80 VAL B N 1
ATOM 2123 C CA . VAL B 1 80 ? -0.015 -45.094 -22.188 1 89.5 80 VAL B CA 1
ATOM 2124 C C . VAL B 1 80 ? 1.099 -46.062 -22.594 1 89.5 80 VAL B C 1
ATOM 2126 O O . VAL B 1 80 ? 1.08 -46.594 -23.703 1 89.5 80 VAL B O 1
ATOM 2129 N N . SER B 1 81 ? 2.066 -46.281 -21.656 1 88.5 81 SER B N 1
ATOM 2130 C CA . SER B 1 81 ? 3.195 -47.156 -21.938 1 88.5 81 SER B CA 1
ATOM 2131 C C . SER B 1 81 ? 2.77 -48.625 -21.953 1 88.5 81 SER B C 1
ATOM 2133 O O . SER B 1 81 ? 3.486 -49.469 -22.469 1 88.5 81 SER B O 1
ATOM 2135 N N . ILE B 1 82 ? 1.544 -48.906 -21.453 1 89.69 82 ILE B N 1
ATOM 2136 C CA . ILE B 1 82 ? 1.003 -50.25 -21.484 1 89.69 82 ILE B CA 1
ATOM 2137 C C . ILE B 1 82 ? 0.459 -50.562 -22.891 1 89.69 82 ILE B C 1
ATOM 2139 O O . ILE B 1 82 ? -0.313 -49.781 -23.438 1 89.69 82 ILE B O 1
ATOM 2143 N N . PRO B 1 83 ? 0.952 -51.656 -23.531 1 90.94 83 PRO B N 1
ATOM 2144 C CA . PRO B 1 83 ? 0.396 -52.031 -24.844 1 90.94 83 PRO B CA 1
ATOM 2145 C C . PRO B 1 83 ? -1.126 -52.125 -24.828 1 90.94 83 PRO B C 1
ATOM 2147 O O . PRO B 1 83 ? -1.699 -52.625 -23.844 1 90.94 83 PRO B O 1
ATOM 2150 N N . ASP B 1 84 ? -1.81 -51.719 -25.859 1 84.81 84 ASP B N 1
ATOM 2151 C CA . ASP B 1 84 ? -3.264 -51.625 -25.969 1 84.81 84 ASP B CA 1
ATOM 2152 C C . ASP B 1 84 ? -3.918 -53 -25.703 1 84.81 84 ASP B C 1
ATOM 2154 O O . ASP B 1 84 ? -4.988 -53.062 -25.094 1 84.81 84 ASP B O 1
ATOM 2158 N N . ASN B 1 85 ? -3.246 -54 -26.094 1 90.88 85 ASN B N 1
ATOM 2159 C CA . ASN B 1 85 ? -3.795 -55.344 -25.938 1 90.88 85 ASN B CA 1
ATOM 2160 C C . ASN B 1 85 ? -3.768 -55.781 -24.469 1 90.88 85 ASN B C 1
ATOM 2162 O O . ASN B 1 85 ? -4.504 -56.688 -24.078 1 90.88 85 ASN B O 1
ATOM 2166 N N . ASP B 1 86 ? -2.898 -55.25 -23.734 1 91.62 86 ASP B N 1
ATOM 2167 C CA . ASP B 1 86 ? -2.74 -55.625 -22.328 1 91.62 86 ASP B CA 1
ATOM 2168 C C . ASP B 1 86 ? -3.49 -54.656 -21.422 1 91.62 86 ASP B C 1
ATOM 2170 O O . ASP B 1 86 ? -3.486 -54.812 -20.188 1 91.62 86 ASP B O 1
ATOM 2174 N N . LYS B 1 87 ? -4.25 -53.688 -22.062 1 89.5 87 LYS B N 1
ATOM 2175 C CA . LYS B 1 87 ? -4.949 -52.656 -21.266 1 89.5 87 LYS B CA 1
ATOM 2176 C C . LYS B 1 87 ? -6.32 -53.188 -20.828 1 89.5 87 LYS B C 1
ATOM 2178 O O . LYS B 1 87 ? -7.086 -53.688 -21.641 1 89.5 87 LYS B O 1
ATOM 2183 N N . SER B 1 88 ? -6.555 -53.062 -19.547 1 92.19 88 SER B N 1
ATOM 2184 C CA . SER B 1 88 ? -7.883 -53.375 -19.031 1 92.19 88 SER B CA 1
ATOM 2185 C C . SER B 1 88 ? -8.859 -52.219 -19.297 1 92.19 88 SER B C 1
ATOM 2187 O O . SER B 1 88 ? -8.445 -51.125 -19.672 1 92.19 88 SER B O 1
ATOM 2189 N N . ASN B 1 89 ? -10.125 -52.531 -19.141 1 92.5 89 ASN B N 1
ATOM 2190 C CA . ASN B 1 89 ? -11.125 -51.5 -19.266 1 92.5 89 ASN B CA 1
ATOM 2191 C C . ASN B 1 89 ? -10.898 -50.375 -18.25 1 92.5 89 ASN B C 1
ATOM 2193 O O . ASN B 1 89 ? -11.102 -49.188 -18.547 1 92.5 89 ASN B O 1
ATOM 2197 N N . ASP B 1 90 ? -10.445 -50.781 -17.078 1 93.94 90 ASP B N 1
ATOM 2198 C CA . ASP B 1 90 ? -10.156 -49.812 -16.031 1 93.94 90 ASP B CA 1
ATOM 2199 C C . ASP B 1 90 ? -8.992 -48.906 -16.422 1 93.94 90 ASP B C 1
ATOM 2201 O O . ASP B 1 90 ? -9.023 -47.688 -16.156 1 93.94 90 ASP B O 1
ATOM 2205 N N . ASP B 1 91 ? -8.086 -49.438 -17.078 1 93.69 91 ASP B N 1
ATOM 2206 C CA . ASP B 1 91 ? -6.938 -48.656 -17.531 1 93.69 91 ASP B CA 1
ATOM 2207 C C . ASP B 1 91 ? -7.355 -47.594 -18.562 1 93.69 91 ASP B C 1
ATOM 2209 O O . ASP B 1 91 ? -6.918 -46.469 -18.5 1 93.69 91 ASP B O 1
ATOM 2213 N N . ARG B 1 92 ? -8.203 -48.031 -19.469 1 92.62 92 ARG B N 1
ATOM 2214 C CA . ARG B 1 92 ? -8.664 -47.156 -20.531 1 92.62 92 ARG B CA 1
ATOM 2215 C C . ARG B 1 92 ? -9.492 -46 -19.969 1 92.62 92 ARG B C 1
ATOM 2217 O O . ARG B 1 92 ? -9.375 -44.875 -20.422 1 92.62 92 ARG B O 1
ATOM 2224 N N . GLN B 1 93 ? -10.281 -46.281 -19 1 95 93 GLN B N 1
ATOM 2225 C CA . GLN B 1 93 ? -11.109 -45.281 -18.359 1 95 93 GLN B CA 1
ATOM 2226 C C . GLN B 1 93 ? -10.242 -44.25 -17.609 1 95 93 GLN B C 1
ATOM 2228 O O . GLN B 1 93 ? -10.477 -43.062 -17.672 1 95 93 GLN B O 1
ATOM 2233 N N . LYS B 1 94 ? -9.305 -44.719 -16.875 1 95.56 94 LYS B N 1
ATOM 2234 C CA . LYS B 1 94 ? -8.406 -43.844 -16.125 1 95.56 94 LYS B CA 1
ATOM 2235 C C . LYS B 1 94 ? -7.613 -42.938 -17.062 1 95.56 94 LYS B C 1
ATOM 2237 O O . LYS B 1 94 ? -7.383 -41.781 -16.75 1 95.56 94 LYS B O 1
ATOM 2242 N N . GLU B 1 95 ? -7.184 -43.531 -18.172 1 94.38 95 GLU B N 1
ATOM 2243 C CA . GLU B 1 95 ? -6.457 -42.75 -19.188 1 94.38 95 GLU B CA 1
ATOM 2244 C C . GLU B 1 95 ? -7.301 -41.594 -19.688 1 94.38 95 GLU B C 1
ATOM 2246 O O . GLU B 1 95 ? -6.812 -40.469 -19.797 1 94.38 95 GLU B O 1
ATOM 2251 N N . GLU B 1 96 ? -8.5 -41.938 -19.953 1 93.38 96 GLU B N 1
ATOM 2252 C CA . GLU B 1 96 ? -9.398 -40.875 -20.438 1 93.38 96 GLU B CA 1
ATOM 2253 C C . GLU B 1 96 ? -9.648 -39.812 -19.375 1 93.38 96 GLU B C 1
ATOM 2255 O O . GLU B 1 96 ? -9.695 -38.625 -19.672 1 93.38 96 GLU B O 1
ATOM 2260 N N . GLU B 1 97 ? -9.812 -40.219 -18.172 1 96.31 97 GLU B N 1
ATOM 2261 C CA . GLU B 1 97 ? -10.031 -39.281 -17.078 1 96.31 97 GLU B CA 1
ATOM 2262 C C . GLU B 1 97 ? -8.82 -38.375 -16.859 1 96.31 97 GLU B C 1
ATOM 2264 O O . GLU B 1 97 ? -8.961 -37.156 -16.656 1 96.31 97 GLU B O 1
ATOM 2269 N N . LEU B 1 98 ? -7.645 -38.969 -16.922 1 95.56 98 LEU B N 1
ATOM 2270 C CA . LEU B 1 98 ? -6.414 -38.219 -16.766 1 95.56 98 LEU B CA 1
ATOM 2271 C C . LEU B 1 98 ? -6.262 -37.188 -17.891 1 95.56 98 LEU B C 1
ATOM 2273 O O . LEU B 1 98 ? -5.891 -36.031 -17.656 1 95.56 98 LEU B O 1
ATOM 2277 N N . LEU B 1 99 ? -6.594 -37.594 -19.094 1 94.44 99 LEU B N 1
ATOM 2278 C CA . LEU B 1 99 ? -6.52 -36.719 -20.25 1 94.44 99 LEU B CA 1
ATOM 2279 C C . LEU B 1 99 ? -7.457 -35.5 -20.062 1 94.44 99 LEU B C 1
ATOM 2281 O O . LEU B 1 99 ? -7.082 -34.375 -20.359 1 94.44 99 LEU B O 1
ATOM 2285 N N . GLN B 1 100 ? -8.586 -35.812 -19.609 1 95.75 100 GLN B N 1
ATOM 2286 C CA . GLN B 1 100 ? -9.555 -34.719 -19.391 1 95.75 100 GLN B CA 1
ATOM 2287 C C . GLN B 1 100 ? -9.086 -33.781 -18.297 1 95.75 100 GLN B C 1
ATOM 2289 O O . GLN B 1 100 ? -9.234 -32.562 -18.438 1 95.75 100 GLN B O 1
ATOM 2294 N N . GLN B 1 101 ? -8.57 -34.281 -17.219 1 96.25 101 GLN B N 1
ATOM 2295 C CA . GLN B 1 101 ? -8.078 -33.438 -16.125 1 96.25 101 GLN B CA 1
ATOM 2296 C C . GLN B 1 101 ? -6.934 -32.562 -16.578 1 96.25 101 GLN B C 1
ATOM 2298 O O . GLN B 1 101 ? -6.898 -31.375 -16.25 1 96.25 101 GLN B O 1
ATOM 2303 N N . ILE B 1 102 ? -6.062 -33.156 -17.328 1 94.31 102 ILE B N 1
ATOM 2304 C CA . ILE B 1 102 ? -4.918 -32.406 -17.828 1 94.31 102 ILE B CA 1
ATOM 2305 C C . ILE B 1 102 ? -5.398 -31.281 -18.734 1 94.31 102 ILE B C 1
ATOM 2307 O O . ILE B 1 102 ? -4.922 -30.156 -18.641 1 94.31 102 ILE B O 1
ATOM 2311 N N . GLN B 1 103 ? -6.316 -31.562 -19.594 1 93.31 103 GLN B N 1
ATOM 2312 C CA . GLN B 1 103 ? -6.859 -30.562 -20.5 1 93.31 103 GLN B CA 1
ATOM 2313 C C . GLN B 1 103 ? -7.48 -29.391 -19.734 1 93.31 103 GLN B C 1
ATOM 2315 O O . GLN B 1 103 ? -7.273 -28.234 -20.078 1 93.31 103 GLN B O 1
ATOM 2320 N N . LYS B 1 104 ? -8.195 -29.719 -18.734 1 96.12 104 LYS B N 1
ATOM 2321 C CA . LYS B 1 104 ? -8.82 -28.672 -17.922 1 96.12 104 LYS B CA 1
ATOM 2322 C C . LYS B 1 104 ? -7.77 -27.781 -17.266 1 96.12 104 LYS B C 1
ATOM 2324 O O . LYS B 1 104 ? -7.93 -26.562 -17.203 1 96.12 104 LYS B O 1
ATOM 2329 N N . LEU B 1 105 ? -6.738 -28.359 -16.734 1 94.5 105 LEU B N 1
ATOM 2330 C CA . LEU B 1 105 ? -5.676 -27.594 -16.078 1 94.5 105 LEU B CA 1
ATOM 2331 C C . LEU B 1 105 ? -4.922 -26.734 -17.094 1 94.5 105 LEU B C 1
ATOM 2333 O O . LEU B 1 105 ? -4.531 -25.609 -16.781 1 94.5 105 LEU B O 1
ATOM 2337 N N . VAL B 1 106 ? -4.707 -27.203 -18.266 1 91.69 106 VAL B N 1
ATOM 2338 C CA . VAL B 1 106 ? -4.035 -26.453 -19.312 1 91.69 106 VAL B CA 1
ATOM 2339 C C . VAL B 1 106 ? -4.883 -25.25 -19.703 1 91.69 106 VAL B C 1
ATOM 2341 O O . VAL B 1 106 ? -4.359 -24.141 -19.891 1 91.69 106 VAL B O 1
ATOM 2344 N N . GLU B 1 107 ? -6.16 -25.5 -19.812 1 92.31 107 GLU B N 1
ATOM 2345 C CA . GLU B 1 107 ? -7.066 -24.391 -20.109 1 92.31 107 GLU B CA 1
ATOM 2346 C C . GLU B 1 107 ? -7.02 -23.328 -19.016 1 92.31 107 GLU B C 1
ATOM 2348 O O . GLU B 1 107 ? -6.996 -22.125 -19.297 1 92.31 107 GLU B O 1
ATOM 2353 N N . THR B 1 108 ? -7.066 -23.766 -17.797 1 95.31 108 THR B N 1
ATOM 2354 C CA . THR B 1 108 ? -6.965 -22.844 -16.672 1 95.31 108 THR B CA 1
ATOM 2355 C C . THR B 1 108 ? -5.676 -22.031 -16.75 1 95.31 108 THR B C 1
ATOM 2357 O O . THR B 1 108 ? -5.68 -20.812 -16.5 1 95.31 108 THR B O 1
ATOM 2360 N N . ARG B 1 109 ? -4.582 -22.688 -17.031 1 92.75 109 ARG B N 1
ATOM 2361 C CA . ARG B 1 109 ? -3.307 -21.984 -17.172 1 92.75 109 ARG B CA 1
ATOM 2362 C C . ARG B 1 109 ? -3.357 -20.969 -18.312 1 92.75 109 ARG B C 1
ATOM 2364 O O . ARG B 1 109 ? -2.826 -19.875 -18.188 1 92.75 109 ARG B O 1
ATOM 2371 N N . ASP B 1 110 ? -3.922 -21.391 -19.359 1 90.5 110 ASP B N 1
ATOM 2372 C CA . ASP B 1 110 ? -4.047 -20.484 -20.484 1 90.5 110 ASP B CA 1
ATOM 2373 C C . ASP B 1 110 ? -4.805 -19.219 -20.109 1 90.5 110 ASP B C 1
ATOM 2375 O O . ASP B 1 110 ? -4.414 -18.109 -20.5 1 90.5 110 ASP B O 1
ATOM 2379 N N . PHE B 1 111 ? -5.82 -19.438 -19.375 1 92.69 111 PHE B N 1
ATOM 2380 C CA . PHE B 1 111 ? -6.57 -18.281 -18.891 1 92.69 111 PHE B CA 1
ATOM 2381 C C . PHE B 1 111 ? -5.703 -17.391 -18 1 92.69 111 PHE B C 1
ATOM 2383 O O . PHE B 1 111 ? -5.746 -16.172 -18.109 1 92.69 111 PHE B O 1
ATOM 2390 N N . LEU B 1 112 ? -4.984 -18.031 -17.156 1 93.81 112 LEU B N 1
ATOM 2391 C CA . LEU B 1 112 ? -4.078 -17.312 -16.281 1 93.81 112 LEU B CA 1
ATOM 2392 C C . LEU B 1 112 ? -3.092 -16.469 -17.094 1 93.81 112 LEU B C 1
ATOM 2394 O O . LEU B 1 112 ? -2.877 -15.297 -16.797 1 93.81 112 LEU B O 1
ATOM 2398 N N . VAL B 1 113 ? -2.473 -16.984 -18.062 1 91.12 113 VAL B N 1
ATOM 2399 C CA . VAL B 1 113 ? -1.486 -16.297 -18.906 1 91.12 113 VAL B CA 1
ATOM 2400 C C . VAL B 1 113 ? -2.137 -15.117 -19.609 1 91.12 113 VAL B C 1
ATOM 2402 O O . VAL B 1 113 ? -1.553 -14.031 -19.688 1 91.12 113 VAL B O 1
ATOM 2405 N N . ASP B 1 114 ? -3.316 -15.336 -20.078 1 90.25 114 ASP B N 1
ATOM 2406 C CA . ASP B 1 114 ? -4.062 -14.25 -20.703 1 90.25 114 ASP B CA 1
ATOM 2407 C C . ASP B 1 114 ? -4.305 -13.102 -19.719 1 90.25 114 ASP B C 1
ATOM 2409 O O . ASP B 1 114 ? -4.176 -11.93 -20.078 1 90.25 114 ASP B O 1
ATOM 2413 N N . ASP B 1 115 ? -4.633 -13.461 -18.516 1 91.62 115 ASP B N 1
ATOM 2414 C CA . ASP B 1 115 ? -4.887 -12.461 -17.484 1 91.62 115 ASP B CA 1
ATOM 2415 C C . ASP B 1 115 ? -3.637 -11.633 -17.203 1 91.62 115 ASP B C 1
ATOM 2417 O O . ASP B 1 115 ? -3.721 -10.414 -17.016 1 91.62 115 ASP B O 1
ATOM 2421 N N . VAL B 1 116 ? -2.596 -12.289 -17.109 1 90.62 116 VAL B N 1
ATOM 2422 C CA . VAL B 1 116 ? -1.326 -11.617 -16.859 1 90.62 116 VAL B CA 1
ATOM 2423 C C . VAL B 1 116 ? -1.035 -10.617 -17.969 1 90.62 116 VAL B C 1
ATOM 2425 O O . VAL B 1 116 ? -0.604 -9.492 -17.703 1 90.62 116 VAL B O 1
ATOM 2428 N N . GLU B 1 117 ? -1.231 -11.031 -19.156 1 89.62 117 GLU B N 1
ATOM 2429 C CA . GLU B 1 117 ? -0.99 -10.148 -20.297 1 89.62 117 GLU B CA 1
ATOM 2430 C C . GLU B 1 117 ? -1.928 -8.945 -20.266 1 89.62 117 GLU B C 1
ATOM 2432 O O . GLU B 1 117 ? -1.52 -7.824 -20.578 1 89.62 117 GLU B O 1
ATOM 2437 N N . PHE B 1 118 ? -3.125 -9.18 -19.984 1 90 118 PHE B N 1
ATOM 2438 C CA . PHE B 1 118 ? -4.094 -8.094 -19.875 1 90 118 PHE B CA 1
ATOM 2439 C C . PHE B 1 118 ? -3.66 -7.102 -18.797 1 90 118 PHE B C 1
ATOM 2441 O O . PHE B 1 118 ? -3.715 -5.887 -19.016 1 90 118 PHE B O 1
ATOM 2448 N N . GLU B 1 119 ? -3.258 -7.645 -17.656 1 90.25 119 GLU B N 1
ATOM 2449 C CA . GLU B 1 119 ? -2.809 -6.781 -16.562 1 90.25 119 GLU B CA 1
ATOM 2450 C C . GLU B 1 119 ? -1.583 -5.969 -16.969 1 90.25 119 GLU B C 1
ATOM 2452 O O . GLU B 1 119 ? -1.479 -4.785 -16.641 1 90.25 119 GLU B O 1
ATOM 2457 N N . ARG B 1 120 ? -0.748 -6.586 -17.656 1 91.25 120 ARG B N 1
ATOM 2458 C CA . ARG B 1 120 ? 0.453 -5.906 -18.141 1 91.25 120 ARG B CA 1
ATOM 2459 C C . ARG B 1 120 ? 0.094 -4.727 -19.031 1 91.25 120 ARG B C 1
ATOM 2461 O O . ARG B 1 120 ? 0.683 -3.648 -18.922 1 91.25 120 ARG B O 1
ATOM 2468 N N . LEU B 1 121 ? -0.817 -4.914 -19.922 1 89.69 121 LEU B N 1
ATOM 2469 C CA . LEU B 1 121 ? -1.266 -3.859 -20.828 1 89.69 121 LEU B CA 1
ATOM 2470 C C . LEU B 1 121 ? -1.949 -2.736 -20.062 1 89.69 121 LEU B C 1
ATOM 2472 O O . LEU B 1 121 ? -1.726 -1.557 -20.344 1 89.69 121 LEU B O 1
ATOM 2476 N N . ARG B 1 122 ? -2.75 -3.031 -19.125 1 93.44 122 ARG B N 1
ATOM 2477 C CA . ARG B 1 122 ? -3.418 -2.045 -18.281 1 93.44 122 ARG B CA 1
ATOM 2478 C C . ARG B 1 122 ? -2.404 -1.204 -17.516 1 93.44 122 ARG B C 1
ATOM 2480 O O . ARG B 1 122 ? -2.545 0.017 -17.422 1 93.44 122 ARG B O 1
ATOM 2487 N N . GLU B 1 123 ? -1.437 -1.898 -16.906 1 88.69 123 GLU B N 1
ATOM 2488 C CA . GLU B 1 123 ? -0.401 -1.198 -16.156 1 88.69 123 GLU B CA 1
ATOM 2489 C C . GLU B 1 123 ? 0.376 -0.235 -17.047 1 88.69 123 GLU B C 1
ATOM 2491 O O . GLU B 1 123 ? 0.722 0.87 -16.625 1 88.69 123 GLU B O 1
ATOM 2496 N N . LYS B 1 124 ? 0.683 -0.67 -18.281 1 87.5 124 LYS B N 1
ATOM 2497 C CA . LYS B 1 124 ? 1.383 0.189 -19.234 1 87.5 124 LYS B CA 1
ATOM 2498 C C . LYS B 1 124 ? 0.562 1.436 -19.547 1 87.5 124 LYS B C 1
ATOM 2500 O O . LYS B 1 124 ? 1.109 2.535 -19.656 1 87.5 124 LYS B O 1
ATOM 2505 N N . GLU B 1 125 ? -0.717 1.21 -19.688 1 90.25 125 GLU B N 1
ATOM 2506 C CA . GLU B 1 125 ? -1.608 2.338 -19.938 1 90.25 125 GLU B CA 1
ATOM 2507 C C . GLU B 1 125 ? -1.641 3.297 -18.75 1 90.25 125 GLU B C 1
ATOM 2509 O O . GLU B 1 125 ? -1.607 4.516 -18.938 1 90.25 125 GLU B O 1
ATOM 2514 N N . GLU B 1 126 ? -1.698 2.732 -17.594 1 87.5 126 GLU B N 1
ATOM 2515 C CA . GLU B 1 126 ? -1.686 3.537 -16.375 1 87.5 126 GLU B CA 1
ATOM 2516 C C . GLU B 1 126 ? -0.396 4.344 -16.25 1 87.5 126 GLU B C 1
ATOM 2518 O O . GLU B 1 126 ? -0.421 5.508 -15.852 1 87.5 126 GLU B O 1
ATOM 2523 N N . ASP B 1 127 ? 0.688 3.766 -16.531 1 83.75 127 ASP B N 1
ATOM 2524 C CA . ASP B 1 127 ? 1.979 4.445 -16.516 1 83.75 127 ASP B CA 1
ATOM 2525 C C . ASP B 1 127 ? 2.006 5.609 -17.5 1 83.75 127 ASP B C 1
ATOM 2527 O O . ASP B 1 127 ? 2.543 6.676 -17.188 1 83.75 127 ASP B O 1
ATOM 2531 N N . LYS B 1 128 ? 1.456 5.387 -18.672 1 89.25 128 LYS B N 1
ATOM 2532 C CA . LYS B 1 128 ? 1.378 6.449 -19.672 1 89.25 128 LYS B CA 1
ATOM 2533 C C . LYS B 1 128 ? 0.523 7.609 -19.172 1 89.25 128 LYS B C 1
ATOM 2535 O O . LYS B 1 128 ? 0.894 8.773 -19.328 1 89.25 128 LYS B O 1
ATOM 2540 N N . GLU B 1 129 ? -0.58 7.242 -18.641 1 86.56 129 GLU B N 1
ATOM 2541 C CA . GLU B 1 129 ? -1.468 8.266 -18.094 1 86.56 129 GLU B CA 1
ATOM 2542 C C . GLU B 1 129 ? -0.778 9.07 -17 1 86.56 129 GLU B C 1
ATOM 2544 O O . GLU B 1 129 ? -0.933 10.289 -16.922 1 86.56 129 GLU B O 1
ATOM 2549 N N . MET B 1 130 ? -0.08 8.383 -16.172 1 82.12 130 MET B N 1
ATOM 2550 C CA . MET B 1 130 ? 0.631 9.023 -15.07 1 82.12 130 MET B CA 1
ATOM 2551 C C . MET B 1 130 ? 1.743 9.93 -15.594 1 82.12 130 MET B C 1
ATOM 2553 O O . MET B 1 130 ? 1.933 11.039 -15.094 1 82.12 130 MET B O 1
ATOM 2557 N N . ALA B 1 131 ? 2.518 9.492 -16.547 1 81.69 131 ALA B N 1
ATOM 2558 C CA . ALA B 1 131 ? 3.572 10.297 -17.156 1 81.69 131 ALA B CA 1
ATOM 2559 C C . ALA B 1 131 ? 3.002 11.562 -17.797 1 81.69 131 ALA B C 1
ATOM 2561 O O . ALA B 1 131 ? 3.568 12.648 -17.656 1 81.69 131 ALA B O 1
ATOM 2562 N N . ASP B 1 132 ? 1.879 11.453 -18.438 1 85 132 ASP B N 1
ATOM 2563 C CA . ASP B 1 132 ? 1.206 12.594 -19.047 1 85 132 ASP B CA 1
ATOM 2564 C C . ASP B 1 132 ? 0.742 13.602 -18 1 85 132 ASP B C 1
ATOM 2566 O O . ASP B 1 132 ? 0.851 14.812 -18.203 1 85 132 ASP B O 1
ATOM 2570 N N . PHE B 1 133 ? 0.28 13.133 -16.969 1 80.12 133 PHE B N 1
ATOM 2571 C CA . PHE B 1 133 ? -0.181 13.969 -15.867 1 80.12 133 PHE B CA 1
ATOM 2572 C C . PHE B 1 133 ? 0.976 14.758 -15.266 1 80.12 133 PHE B C 1
ATOM 2574 O O . PHE B 1 133 ? 0.855 15.961 -15.023 1 80.12 133 PHE B O 1
ATOM 2581 N N . LEU B 1 134 ? 2.08 14.133 -14.953 1 79.62 134 LEU B N 1
ATOM 2582 C CA . LEU B 1 134 ? 3.246 14.773 -14.359 1 79.62 134 LEU B CA 1
ATOM 2583 C C . LEU B 1 134 ? 3.832 15.82 -15.297 1 79.62 134 LEU B C 1
ATOM 2585 O O . LEU B 1 134 ? 4.273 16.875 -14.852 1 79.62 134 LEU B O 1
ATOM 2589 N N . LYS B 1 135 ? 3.855 15.531 -16.594 1 81.31 135 LYS B N 1
ATOM 2590 C CA . LYS B 1 135 ? 4.34 16.484 -17.594 1 81.31 135 LYS B CA 1
ATOM 2591 C C . LYS B 1 135 ? 3.473 17.734 -17.625 1 81.31 135 LYS B C 1
ATOM 2593 O O . LYS B 1 135 ? 3.977 18.844 -17.828 1 81.31 135 LYS B O 1
ATOM 2598 N N . SER B 1 136 ? 2.262 17.562 -17.344 1 81.25 136 SER B N 1
ATOM 2599 C CA . SER B 1 136 ? 1.335 18.688 -17.391 1 81.25 136 SER B CA 1
ATOM 2600 C C . SER B 1 136 ? 1.508 19.594 -16.188 1 81.25 136 SER B C 1
ATOM 2602 O O . SER B 1 136 ? 1.173 20.781 -16.25 1 81.25 136 SER B O 1
ATOM 2604 N N . LYS B 1 137 ? 1.899 19.125 -15.086 1 70.94 137 LYS B N 1
ATOM 2605 C CA . LYS B 1 137 ? 2.086 19.891 -13.859 1 70.94 137 LYS B CA 1
ATOM 2606 C C . LYS B 1 137 ? 3.455 20.562 -13.836 1 70.94 137 LYS B C 1
ATOM 2608 O O . LYS B 1 137 ? 3.668 21.516 -13.094 1 70.94 137 LYS B O 1
ATOM 2613 N N . LEU B 1 138 ? 4.52 20.109 -14.469 1 65.88 138 LEU B N 1
ATOM 2614 C CA . LEU B 1 138 ? 5.832 20.734 -14.523 1 65.88 138 LEU B CA 1
ATOM 2615 C C . LEU B 1 138 ? 5.777 22.031 -15.328 1 65.88 138 LEU B C 1
ATOM 2617 O O . LEU B 1 138 ? 5.242 22.047 -16.438 1 65.88 138 LEU B O 1
ATOM 2621 N N . PRO B 1 139 ? 6.141 23.25 -14.656 1 63.94 139 PRO B N 1
ATOM 2622 C CA . PRO B 1 139 ? 6.16 24.484 -15.43 1 63.94 139 PRO B CA 1
ATOM 2623 C C . PRO B 1 139 ? 6.914 24.359 -16.75 1 63.94 139 PRO B C 1
ATOM 2625 O O . PRO B 1 139 ? 7.871 23.594 -16.844 1 63.94 139 PRO B O 1
ATOM 2628 N N . ARG B 1 140 ? 6.312 24.734 -17.828 1 56.88 140 ARG B N 1
ATOM 2629 C CA . ARG B 1 140 ? 6.863 24.828 -19.172 1 56.88 140 ARG B CA 1
ATOM 2630 C C . ARG 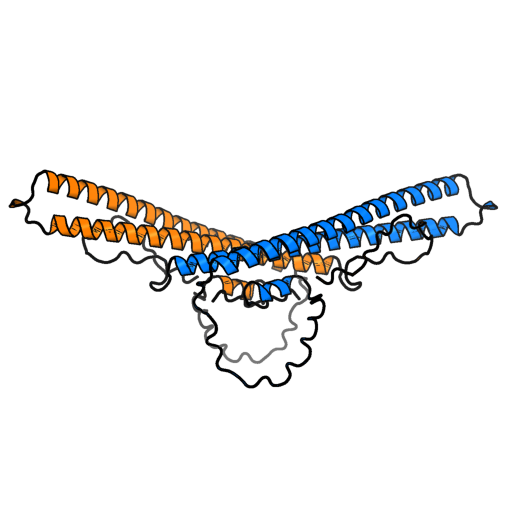B 1 140 ? 8.227 25.516 -19.156 1 56.88 140 ARG B C 1
ATOM 2632 O O . ARG B 1 140 ? 8.961 25.453 -20.141 1 56.88 140 ARG B O 1
ATOM 2639 N N . ASN B 1 141 ? 8.547 26.406 -18.141 1 47.41 141 ASN B N 1
ATOM 2640 C CA . ASN B 1 141 ? 9.719 27.266 -18.297 1 47.41 141 ASN B CA 1
ATOM 2641 C C . ASN B 1 141 ? 11.016 26.469 -18.109 1 47.41 141 ASN B C 1
ATOM 2643 O O . ASN B 1 141 ? 12.094 27.062 -18.016 1 47.41 141 ASN B O 1
ATOM 2647 N N . LEU B 1 142 ? 11 25.484 -17.438 1 46.88 142 LEU B N 1
ATOM 2648 C CA . LEU B 1 142 ? 12.336 24.891 -17.422 1 46.88 142 LEU B CA 1
ATOM 2649 C C . LEU B 1 142 ? 12.773 24.484 -18.812 1 46.88 142 LEU B C 1
ATOM 2651 O O . LEU B 1 142 ? 12.891 23.297 -19.109 1 46.88 142 LEU B O 1
ATOM 2655 N N . LYS B 1 143 ? 12.352 25.328 -19.812 1 42.56 143 LYS B N 1
ATOM 2656 C CA . LYS B 1 143 ? 12.969 25.125 -21.125 1 42.56 143 LYS B CA 1
ATOM 2657 C C . LYS B 1 143 ? 14.484 25.109 -21.016 1 42.56 143 LYS B C 1
ATOM 2659 O O . LYS B 1 143 ? 15.086 26 -20.406 1 42.56 143 LYS B O 1
ATOM 2664 N N . LYS B 1 144 ? 15.227 24.078 -21.328 1 41.59 144 LYS B N 1
ATOM 2665 C CA . LYS B 1 144 ? 16.656 23.875 -21.531 1 41.59 144 LYS B CA 1
ATOM 2666 C C . LYS B 1 144 ? 17.25 24.984 -22.406 1 41.59 144 LYS B C 1
ATOM 2668 O O . LYS B 1 144 ? 16.781 25.234 -23.516 1 41.59 144 LYS B O 1
ATOM 2673 N N . THR B 1 145 ? 17.812 26.078 -21.953 1 37.97 145 THR B N 1
ATOM 2674 C CA . THR B 1 145 ? 18.828 26.797 -22.719 1 37.97 145 THR B CA 1
ATOM 2675 C C . THR B 1 145 ? 19.797 25.812 -23.375 1 37.97 145 THR B C 1
ATOM 2677 O O . THR B 1 145 ? 20.469 25.047 -22.688 1 37.97 145 THR B O 1
ATOM 2680 N N . GLY B 1 146 ? 19.531 25.391 -24.594 1 37.72 146 GLY B N 1
ATOM 2681 C CA . GLY B 1 146 ? 20.266 24.578 -25.562 1 37.72 146 GLY B CA 1
ATOM 2682 C C . GLY B 1 146 ? 21.672 25.078 -25.828 1 37.72 146 GLY B C 1
ATOM 2683 O O . GLY B 1 146 ? 21.859 26.094 -26.484 1 37.72 146 GLY B O 1
ATOM 2684 N N . MET B 1 147 ? 22.625 25.359 -24.891 1 34.03 147 MET B N 1
ATOM 2685 C CA . MET B 1 147 ? 23.922 25.594 -25.5 1 34.03 147 MET B CA 1
ATOM 2686 C C . MET B 1 147 ? 24.266 24.5 -26.516 1 34.03 147 MET B C 1
ATOM 2688 O O . MET B 1 147 ? 23.984 23.328 -26.266 1 34.03 147 MET B O 1
ATOM 2692 N N . PRO B 1 148 ? 24.781 24.906 -27.781 1 37.59 148 PRO B N 1
ATOM 2693 C CA . PRO B 1 148 ? 25.016 24.109 -28.984 1 37.59 148 PRO B CA 1
ATOM 2694 C C . PRO B 1 148 ? 26 22.969 -28.75 1 37.59 148 PRO B C 1
ATOM 2696 O O . PRO B 1 148 ? 27.156 23.203 -28.422 1 37.59 148 PRO B O 1
ATOM 2699 N N . THR B 1 149 ? 26.016 22.188 -27.797 1 34.81 149 THR B N 1
ATOM 2700 C CA . THR B 1 149 ? 27.094 21.219 -27.766 1 34.81 149 THR B CA 1
ATOM 2701 C C . THR B 1 149 ? 27.156 20.438 -29.078 1 34.81 149 THR B C 1
ATOM 2703 O O . THR B 1 149 ? 26.125 20.141 -29.672 1 34.81 149 THR B O 1
ATOM 2706 N N . ARG B 1 150 ? 28.391 20.516 -29.859 1 34.22 150 ARG B N 1
ATOM 2707 C CA . ARG B 1 150 ? 28.797 19.75 -31.031 1 34.22 150 ARG B CA 1
ATOM 2708 C C . ARG B 1 150 ? 28.203 18.344 -30.984 1 34.22 150 ARG B C 1
ATOM 2710 O O . ARG B 1 150 ? 28.188 17.703 -29.938 1 34.22 150 ARG B O 1
ATOM 2717 N N . ARG B 1 151 ? 27.484 18 -32.031 1 33.56 151 ARG B N 1
ATOM 2718 C CA . ARG B 1 151 ? 26.578 16.906 -32.281 1 33.56 151 ARG B CA 1
ATOM 2719 C C . ARG B 1 151 ? 27.328 15.578 -32.375 1 33.56 151 ARG B C 1
ATOM 2721 O O . ARG B 1 151 ? 27.938 15.266 -33.406 1 33.56 151 ARG B O 1
ATOM 2728 N N . ALA B 1 152 ? 28.469 15.414 -31.562 1 31.27 152 ALA B N 1
ATOM 2729 C CA . ALA B 1 152 ? 29.094 14.156 -31.953 1 31.27 152 ALA B CA 1
ATOM 2730 C C . ALA B 1 152 ? 28.047 13.07 -32.188 1 31.27 152 ALA B C 1
ATOM 2732 O O . ALA B 1 152 ? 26.938 13.141 -31.625 1 31.27 152 ALA B O 1
ATOM 2733 N N . PRO B 1 153 ? 28.281 12.312 -33.281 1 31.5 153 PRO B N 1
ATOM 2734 C CA . PRO B 1 153 ? 27.375 11.281 -33.781 1 31.5 153 PRO B CA 1
ATOM 2735 C C . PRO B 1 153 ? 26.844 10.383 -32.656 1 31.5 153 PRO B C 1
ATOM 2737 O O . PRO B 1 153 ? 27.609 9.984 -31.766 1 31.5 153 PRO B O 1
ATOM 2740 N N . THR B 1 154 ? 25.75 10.734 -32.25 1 29.81 154 THR B N 1
ATOM 2741 C CA . THR B 1 154 ? 25.078 10.078 -31.141 1 29.81 154 THR B CA 1
ATOM 2742 C C . THR B 1 154 ? 24.922 8.578 -31.406 1 29.81 154 THR B C 1
ATOM 2744 O O . THR B 1 154 ? 24.328 8.195 -32.438 1 29.81 154 THR B O 1
ATOM 2747 N N . ARG B 1 155 ? 26.078 7.844 -31.203 1 28.47 155 ARG B N 1
ATOM 2748 C CA . ARG B 1 155 ? 25.953 6.391 -31.25 1 28.47 155 ARG B CA 1
ATOM 2749 C C . ARG B 1 155 ? 24.531 5.949 -30.938 1 28.47 155 ARG B C 1
ATOM 2751 O O . ARG B 1 155 ? 23.797 6.645 -30.234 1 28.47 155 ARG B O 1
ATOM 2758 N N . ALA B 1 156 ? 24.094 4.812 -31.609 1 24.31 156 ALA B N 1
ATOM 2759 C CA . ALA B 1 156 ? 22.906 3.963 -31.641 1 24.31 156 ALA B CA 1
ATOM 2760 C C . ALA B 1 156 ? 22.344 3.725 -30.25 1 24.31 156 ALA B C 1
ATOM 2762 O O . ALA B 1 156 ? 23.094 3.41 -29.312 1 24.31 156 ALA B O 1
ATOM 2763 N N . GLN B 1 157 ? 21.359 4.434 -29.906 1 26.2 157 GLN B N 1
ATOM 2764 C CA . GLN B 1 157 ? 20.547 4.355 -28.688 1 26.2 157 GLN B CA 1
ATOM 2765 C C . GLN B 1 157 ? 20.25 2.902 -28.328 1 26.2 157 GLN B C 1
ATOM 2767 O O . GLN B 1 157 ? 19.641 2.172 -29.109 1 26.2 157 GLN B O 1
ATOM 2772 N N . GLN B 1 158 ? 21.266 2.246 -27.844 1 26.36 158 GLN B N 1
ATOM 2773 C CA . GLN B 1 158 ? 21.141 0.867 -27.375 1 26.36 158 GLN B CA 1
ATOM 2774 C C . GLN B 1 158 ? 19.766 0.616 -26.766 1 26.36 158 GLN B C 1
ATOM 2776 O O . GLN B 1 158 ? 19.234 1.472 -26.047 1 26.36 158 GLN B O 1
ATOM 2781 N N . THR B 1 159 ? 18.953 -0.12 -27.5 1 27.52 159 THR B N 1
ATOM 2782 C CA . THR B 1 159 ? 17.688 -0.739 -27.141 1 27.52 159 THR B CA 1
ATOM 2783 C C . THR B 1 159 ? 17.688 -1.163 -25.688 1 27.52 159 THR B C 1
ATOM 2785 O O . THR B 1 159 ? 18.625 -1.793 -25.219 1 27.52 159 THR B O 1
ATOM 2788 N N . SER B 1 160 ? 17.297 -0.221 -24.969 1 29.7 160 SER B N 1
ATOM 2789 C CA . SER B 1 160 ? 17.172 -0.468 -23.547 1 29.7 160 SER B CA 1
ATOM 2790 C C . SER B 1 160 ? 16.703 -1.891 -23.266 1 29.7 160 SER B C 1
ATOM 2792 O O . SER B 1 160 ? 15.719 -2.352 -23.859 1 29.7 160 SER B O 1
ATOM 2794 N N . SER B 1 161 ? 17.641 -2.727 -23.141 1 29.64 161 SER B N 1
ATOM 2795 C CA . SER B 1 161 ? 17.453 -4.117 -22.734 1 29.64 161 SER B CA 1
ATOM 2796 C C . SER B 1 161 ? 16.266 -4.258 -21.797 1 29.64 161 SER B C 1
ATOM 2798 O O . SER B 1 161 ? 15.945 -3.334 -21.047 1 29.64 161 SER B O 1
ATOM 2800 N N . PRO B 1 162 ? 15.375 -5.227 -22.188 1 30.19 162 PRO B N 1
ATOM 2801 C CA . PRO B 1 162 ? 14.234 -5.539 -21.328 1 30.19 162 PRO B CA 1
ATOM 2802 C C . PRO B 1 162 ? 14.609 -5.559 -19.844 1 30.19 162 PRO B C 1
ATOM 2804 O O . PRO B 1 162 ? 15.562 -6.238 -19.453 1 30.19 162 PRO B O 1
ATOM 2807 N N . ILE B 1 163 ? 14.773 -4.402 -19.312 1 32.59 163 ILE B N 1
ATOM 2808 C CA . ILE B 1 163 ? 14.922 -4.328 -17.859 1 32.59 163 ILE B CA 1
ATOM 2809 C C . ILE B 1 163 ? 14.109 -5.441 -17.203 1 32.59 163 ILE B C 1
ATOM 2811 O O . ILE B 1 163 ? 12.875 -5.41 -17.203 1 32.59 163 ILE B O 1
ATOM 2815 N N . THR B 1 164 ? 14.281 -6.707 -17.578 1 32.03 164 THR B N 1
ATOM 2816 C CA . THR B 1 164 ? 13.75 -7.887 -16.906 1 32.03 164 THR B CA 1
ATOM 2817 C C . THR B 1 164 ? 13.82 -7.719 -15.383 1 32.03 164 THR B C 1
ATOM 2819 O O . THR B 1 164 ? 13.656 -8.688 -14.641 1 32.03 164 THR B O 1
ATOM 2822 N N . LYS B 1 165 ? 14.547 -6.809 -14.984 1 36.03 165 LYS B N 1
ATOM 2823 C CA . LYS B 1 165 ? 14.836 -6.691 -13.562 1 36.03 165 LYS B CA 1
ATOM 2824 C C . LYS B 1 165 ? 13.555 -6.719 -12.734 1 36.03 165 LYS B C 1
ATOM 2826 O O . LYS B 1 165 ? 12.617 -5.965 -13.008 1 36.03 165 LYS B O 1
ATOM 2831 N N . THR B 1 166 ? 13.227 -7.898 -12.156 1 33.19 166 THR B N 1
ATOM 2832 C CA . THR B 1 166 ? 12.109 -8.273 -11.297 1 33.19 166 THR B CA 1
ATOM 2833 C C . THR B 1 166 ? 11.586 -7.062 -10.531 1 33.19 166 THR B C 1
ATOM 2835 O O . THR B 1 166 ? 12.219 -6.004 -10.531 1 33.19 166 THR B O 1
ATOM 2838 N N . GLY B 1 167 ? 10.812 -7.496 -9.492 1 31.25 167 GLY B N 1
ATOM 2839 C CA . GLY B 1 167 ? 9.875 -6.82 -8.609 1 31.25 167 GLY B CA 1
ATOM 2840 C C . GLY B 1 167 ? 10.391 -5.48 -8.109 1 31.25 167 GLY B C 1
ATOM 2841 O O . GLY B 1 167 ? 9.797 -4.441 -8.398 1 31.25 167 GLY B O 1
ATOM 2842 N N . LEU B 1 168 ? 10.906 -5.617 -6.984 1 39.53 168 LEU B N 1
ATOM 2843 C CA . LEU B 1 168 ? 11.156 -4.508 -6.074 1 39.53 168 LEU B CA 1
ATOM 2844 C C . LEU B 1 168 ? 12.242 -3.584 -6.625 1 39.53 168 LEU B C 1
ATOM 2846 O O . LEU B 1 168 ? 12.594 -2.592 -5.988 1 39.53 168 LEU B O 1
ATOM 2850 N N . THR B 1 169 ? 12.867 -4.047 -7.676 1 42.06 169 THR B N 1
ATOM 2851 C CA . THR B 1 169 ? 13.742 -3.047 -8.273 1 42.06 169 THR B CA 1
ATOM 2852 C C . THR B 1 169 ? 12.945 -1.811 -8.688 1 42.06 169 THR B C 1
ATOM 2854 O O . THR B 1 169 ? 13.516 -0.738 -8.891 1 42.06 169 THR B O 1
ATOM 2857 N N . LEU B 1 170 ? 11.797 -2.133 -9.07 1 42.78 170 LEU B N 1
ATOM 2858 C CA . LEU B 1 170 ? 10.977 -1.062 -9.633 1 42.78 170 LEU B CA 1
ATOM 2859 C C . LEU B 1 170 ? 10.867 0.102 -8.656 1 42.78 170 LEU B C 1
ATOM 2861 O O . LEU B 1 170 ? 10.625 1.24 -9.062 1 42.78 170 LEU B O 1
ATOM 2865 N N . LEU B 1 171 ? 11 -0.274 -7.367 1 45.38 171 LEU B N 1
ATOM 2866 C CA . LEU B 1 171 ? 10.969 0.899 -6.5 1 45.38 171 LEU B CA 1
ATOM 2867 C C . LEU B 1 171 ? 12.133 1.836 -6.812 1 45.38 171 LEU B C 1
ATOM 2869 O O . LEU B 1 171 ? 12.234 2.916 -6.227 1 45.38 171 LEU B O 1
ATOM 2873 N N . LYS B 1 172 ? 13 1.3 -7.77 1 43.88 172 LYS B N 1
ATOM 2874 C CA . LYS B 1 172 ? 14.109 2.164 -8.164 1 43.88 172 LYS B CA 1
ATOM 2875 C C . LYS B 1 172 ? 13.602 3.5 -8.695 1 43.88 172 LYS B C 1
ATOM 2877 O O . LYS B 1 172 ? 14.109 4.559 -8.32 1 43.88 172 LYS B O 1
ATOM 2882 N N . GLU B 1 173 ? 13 3.34 -9.922 1 40.66 173 GLU B N 1
ATOM 2883 C CA . GLU B 1 173 ? 12.688 4.531 -10.711 1 40.66 173 GLU B CA 1
ATOM 2884 C C . GLU B 1 173 ? 11.688 5.426 -9.977 1 40.66 173 GLU B C 1
ATOM 2886 O O . GLU B 1 173 ? 11.672 6.645 -10.18 1 40.66 173 GLU B O 1
ATOM 2891 N N . CYS B 1 174 ? 10.648 4.707 -9.547 1 38.5 174 CYS B N 1
ATOM 2892 C CA . CYS B 1 174 ? 9.578 5.578 -9.07 1 38.5 174 CYS B CA 1
ATOM 2893 C C . CYS B 1 174 ? 10.102 6.586 -8.055 1 38.5 174 CYS B C 1
ATOM 2895 O O . CYS B 1 174 ? 9.75 7.766 -8.109 1 38.5 174 CYS B O 1
ATOM 2897 N N . CYS B 1 175 ? 10.703 6.078 -6.934 1 44.41 175 CYS B N 1
ATOM 2898 C CA . CYS B 1 175 ? 11.047 7.027 -5.883 1 44.41 175 CYS B CA 1
ATOM 2899 C C . CYS B 1 175 ? 12.555 7.242 -5.812 1 44.41 175 CYS B C 1
ATOM 2901 O O . CYS B 1 175 ? 13.07 7.742 -4.812 1 44.41 175 CYS B O 1
ATOM 2903 N N . GLY B 1 176 ? 13.32 7.066 -7.109 1 40.41 176 GLY B N 1
ATOM 2904 C CA . GLY B 1 176 ? 14.773 7.141 -7.031 1 40.41 176 GLY B CA 1
ATOM 2905 C C . GLY B 1 176 ? 15.375 6.121 -6.082 1 40.41 176 GLY B C 1
ATOM 2906 O O . GLY B 1 176 ? 16.531 6.254 -5.668 1 40.41 176 GLY B O 1
ATOM 2907 N N . PHE B 1 177 ? 14.617 5.465 -5.359 1 35.69 177 PHE B N 1
ATOM 2908 C CA . PHE B 1 177 ? 15.07 4.488 -4.375 1 35.69 177 PHE B CA 1
ATOM 2909 C C . PHE B 1 177 ? 15.164 3.098 -4.992 1 35.69 177 PHE B C 1
ATOM 2911 O O . PHE B 1 177 ? 14.453 2.787 -5.945 1 35.69 177 PHE B O 1
ATOM 2918 N N . THR B 1 178 ? 16.438 2.625 -4.965 1 38.06 178 THR B N 1
ATOM 2919 C CA . THR B 1 178 ? 16.656 1.236 -5.355 1 38.06 178 THR B CA 1
ATOM 2920 C C . THR B 1 178 ? 16.203 0.287 -4.254 1 38.06 178 THR B C 1
ATOM 2922 O O . THR B 1 178 ? 16.531 0.473 -3.082 1 38.06 178 THR B O 1
ATOM 2925 N N . CYS B 1 179 ? 14.883 -0.142 -4.152 1 40.09 179 CYS B N 1
ATOM 2926 C CA . CYS B 1 179 ? 14.57 -1.182 -3.18 1 40.09 179 CYS B CA 1
ATOM 2927 C C . CYS B 1 179 ? 14.633 -2.564 -3.816 1 40.09 179 CYS B C 1
ATOM 2929 O O . CYS B 1 179 ? 14.102 -2.773 -4.91 1 40.09 179 CYS B O 1
ATOM 2931 N N . SER B 1 180 ? 15.859 -3.174 -3.93 1 34.97 180 SER B N 1
ATOM 2932 C CA . SER B 1 180 ? 15.977 -4.527 -4.465 1 34.97 180 SER B CA 1
ATOM 2933 C C . SER B 1 180 ? 15.438 -5.559 -3.48 1 34.97 180 SER B C 1
ATOM 2935 O O . SER B 1 180 ? 15.773 -5.52 -2.293 1 34.97 180 SER B O 1
ATOM 2937 N N . ILE B 1 181 ? 14.289 -6.109 -3.736 1 35.88 181 ILE B N 1
ATOM 2938 C CA . ILE B 1 181 ? 13.891 -7.281 -2.963 1 35.88 181 ILE B CA 1
ATOM 2939 C C . ILE B 1 181 ? 14.773 -8.469 -3.33 1 35.88 181 ILE B C 1
ATOM 2941 O O . ILE B 1 181 ? 14.758 -8.93 -4.477 1 35.88 181 ILE B O 1
ATOM 2945 N N . MET B 1 182 ? 16.078 -8.516 -2.883 1 32 182 MET B N 1
ATOM 2946 C CA . MET B 1 182 ? 16.781 -9.766 -3.121 1 32 182 MET B CA 1
ATOM 2947 C C . MET B 1 182 ? 16.125 -10.922 -2.367 1 32 182 MET B C 1
ATOM 2949 O O . MET B 1 182 ? 15.602 -10.727 -1.271 1 32 182 MET B O 1
#

pLDDT: mean 70.45, std 25.17, range [24.16, 96.31]